Protein AF-A6QKS6-F1 (afdb_monomer)

Secondary structure (DSSP, 8-state):
-EEE---PPP-S--SS-TTT-EEETTEEESTTTTSSHHHHHHHHHHHHHHHHTT---SS----EEES-TTTT-HHHHHHHHH-----SS---S-S-SS-----PPP-----------TTEEEEEE-S-TTB--SEEEEEEE--HHHHHHHHHHGGGSS-EEEEEEETTEEEEEEE-B--BTT-GGGSB-HHHHHHHHHHHTT---HHHHHHHHHTTT-SSSTTTT---EETTTEE----

Nearest PDB structures (foldseek):
  3ki9-assembly1_A  TM=8.823E-01  e=1.066E-17  Staphylococcus aureus subsp. aureus COL
  1lfw-assembly1_A  TM=8.140E-01  e=8.889E-16  Lactobacillus delbrueckii subsp. lactis
  3khz-assembly1_A  TM=4.634E-01  e=6.510E-16  Staphylococcus aureus subsp. aureus COL
  3khx-assembly2_B  TM=4.646E-01  e=7.868E-15  Staphylococcus aureus subsp. aureus COL
  3hyi-assembly1_A  TM=4.127E-01  e=1.718E-01  Thermotoga maritima

Radius of gyration: 22.8 Å; Cα contacts (8 Å, |Δi|>4): 350; chains: 1; bounding box: 50×37×68 Å

Mean predicted aligned error: 5.3 Å

Solvent-accessible surface area (backbone atoms only — not comparable to full-atom values): 14386 Å² total; per-residue (Å²): 63,44,37,36,71,44,72,80,82,84,78,84,90,70,94,58,66,50,88,70,62,45,80,54,93,97,38,71,44,33,69,40,42,70,54,21,45,38,38,38,48,53,52,49,50,54,54,48,50,46,58,76,69,63,59,90,70,96,64,92,84,57,84,44,78,34,66,29,62,90,80,73,39,58,45,58,58,52,46,43,74,78,51,68,79,72,75,96,69,79,56,60,64,75,70,66,85,74,86,76,88,77,78,74,90,83,86,88,86,86,88,85,82,87,73,97,52,80,56,58,73,45,76,54,61,57,91,51,96,61,38,36,24,35,43,17,38,37,35,26,52,57,55,83,64,44,60,58,36,46,65,64,45,43,86,78,43,101,59,52,69,50,81,44,81,56,85,75,26,30,37,39,42,23,50,39,33,63,33,54,32,90,47,44,88,81,34,34,52,7,52,45,54,42,44,54,51,40,48,64,56,70,48,77,47,73,63,45,45,47,41,58,68,39,44,47,94,39,50,36,31,62,58,68,73,63,52,46,76,41,96,89,70,41,62,43,72,33,118

InterPro domains:
  IPR001261 ArgE/DapE/ACY1/CPG2/YscS, conserved site [PS00759] (33-72)
  IPR002933 Peptidase M20 [PF01546] (3-81)
  IPR010964 Peptidase M20A, peptidase V-related [TIGR01887] (2-238)
  IPR036264 Bacterial exopeptidase dimerisation domain [SSF55031] (104-238)
  IPR050072 Peptidase M20A family, bacterial cell wall biosynthesis [PTHR43808] (3-202)

Sequence (239 aa):
MIGHLDVVPAGTGWNYHPYKGFIANEKIYGRVAQDNKGPTIAAYFALKILKELKLPLSKKIKLILGVDEETGFRCMKHYFTKLPEVPVSGFVPDSRFPAVYCEKGLCDFSLQGVVLDDRIISIKSGKATNVVPDLAQAVLKFDPSYKTLFNNYLPKNDTKATLEPQGDLLKITVYGKSVHGSTPERGKHALYDLIKVLKALGINNNLVNFFNDYLVDSLDGHKIGIFHLDEKTTNLTCQ

Structure (mmCIF, N/CA/C/O backbone):
data_AF-A6QKS6-F1
#
_entry.id   AF-A6QKS6-F1
#
loop_
_atom_site.group_PDB
_atom_site.id
_atom_site.type_symbol
_atom_site.label_atom_id
_atom_site.label_alt_id
_atom_site.label_comp_id
_atom_site.label_asym_id
_atom_site.label_entity_id
_atom_site.label_seq_id
_atom_site.pdbx_PDB_ins_code
_atom_site.Cartn_x
_atom_site.Cartn_y
_atom_site.Cartn_z
_atom_site.occupancy
_atom_site.B_iso_or_equiv
_atom_site.auth_seq_id
_atom_site.auth_comp_id
_atom_site.auth_asym_id
_atom_site.auth_atom_id
_atom_site.pdbx_PDB_model_num
ATOM 1 N N . MET A 1 1 ? -13.941 -1.471 22.804 1.00 92.25 1 MET A N 1
ATOM 2 C CA . MET A 1 1 ? -12.907 -0.756 22.031 1.00 92.25 1 MET A CA 1
ATOM 3 C C . MET A 1 1 ? -11.990 -1.800 21.447 1.00 92.25 1 MET A C 1
ATOM 5 O O . MET A 1 1 ? -11.643 -2.732 22.169 1.00 92.25 1 MET A O 1
ATOM 9 N N . ILE A 1 2 ? -11.669 -1.685 20.167 1.00 94.56 2 ILE A N 1
ATOM 10 C CA . ILE A 1 2 ? -10.792 -2.629 19.470 1.00 94.56 2 ILE A CA 1
ATOM 11 C C . ILE A 1 2 ? -9.642 -1.813 18.909 1.00 94.56 2 ILE A C 1
ATOM 13 O O . ILE A 1 2 ? -9.913 -0.812 18.268 1.00 94.56 2 ILE A O 1
ATOM 17 N N . GLY A 1 3 ? -8.409 -2.200 19.193 1.00 95.31 3 GLY A N 1
ATOM 18 C CA . GLY A 1 3 ? -7.223 -1.677 18.519 1.00 95.31 3 GLY A CA 1
ATOM 19 C C . GLY A 1 3 ? -6.352 -2.838 18.061 1.00 95.31 3 GLY A C 1
ATOM 20 O O . GLY A 1 3 ? -6.632 -3.987 18.426 1.00 95.31 3 GLY A O 1
ATOM 21 N N . HIS A 1 4 ? -5.304 -2.569 17.293 1.00 96.06 4 HIS A N 1
ATOM 22 C CA . HIS A 1 4 ? -4.396 -3.611 16.817 1.00 96.06 4 HIS A CA 1
ATOM 23 C C . HIS A 1 4 ? -2.926 -3.297 17.131 1.00 96.06 4 HIS A C 1
ATOM 25 O O . HIS A 1 4 ? -2.545 -2.168 17.450 1.00 96.06 4 HIS A O 1
ATOM 31 N N . LEU A 1 5 ? -2.111 -4.352 17.175 1.00 95.06 5 LEU A N 1
ATOM 32 C CA . LEU A 1 5 ? -0.712 -4.310 17.612 1.00 95.06 5 LEU A CA 1
ATOM 33 C C . LEU A 1 5 ? 0.273 -4.748 16.524 1.00 95.06 5 LEU A C 1
ATOM 35 O O . LEU A 1 5 ? 1.483 -4.528 16.684 1.00 95.06 5 LEU A O 1
ATOM 39 N N . ASP A 1 6 ? -0.225 -5.407 15.481 1.00 94.88 6 ASP A N 1
ATOM 40 C CA . ASP A 1 6 ? 0.502 -5.674 14.246 1.00 94.88 6 ASP A CA 1
ATOM 41 C C . ASP A 1 6 ? 0.708 -4.395 13.436 1.00 94.88 6 ASP A C 1
ATOM 43 O O . ASP A 1 6 ? 0.203 -3.333 13.790 1.00 94.88 6 ASP A O 1
ATOM 47 N N . VAL A 1 7 ? 1.596 -4.473 12.447 1.00 92.69 7 VAL A N 1
ATOM 48 C CA . VAL A 1 7 ? 2.123 -3.302 11.744 1.00 92.69 7 VAL A CA 1
ATOM 49 C C . VAL A 1 7 ? 2.481 -3.680 10.316 1.00 92.69 7 VAL A C 1
ATOM 51 O O . VAL A 1 7 ? 3.038 -4.761 10.089 1.00 92.69 7 VAL A O 1
ATOM 54 N N . VAL A 1 8 ? 2.315 -2.756 9.372 1.00 90.56 8 VAL A N 1
ATOM 55 C CA . VAL A 1 8 ? 2.952 -2.900 8.056 1.00 90.56 8 VAL A CA 1
ATOM 56 C C . VAL A 1 8 ? 4.483 -2.737 8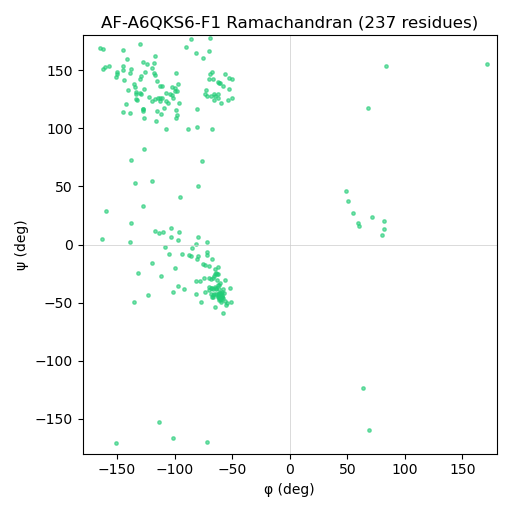.125 1.00 90.56 8 VAL A C 1
ATOM 58 O O . VAL A 1 8 ? 5.007 -1.921 8.904 1.00 90.56 8 VAL A O 1
ATOM 61 N N . PRO A 1 9 ? 5.252 -3.449 7.275 1.00 89.44 9 PRO A N 1
ATOM 62 C CA . PRO A 1 9 ? 6.705 -3.313 7.214 1.00 89.44 9 PRO A CA 1
ATOM 63 C C . PRO A 1 9 ? 7.167 -1.861 7.028 1.00 89.44 9 PRO A C 1
ATOM 65 O O . PRO A 1 9 ? 6.556 -1.067 6.306 1.00 89.44 9 PRO A O 1
ATOM 68 N N . ALA A 1 10 ? 8.281 -1.481 7.655 1.00 87.81 10 ALA A N 1
ATOM 69 C CA . ALA A 1 10 ? 8.907 -0.189 7.391 1.00 87.81 10 ALA A CA 1
ATOM 70 C C . ALA A 1 10 ? 9.377 -0.086 5.924 1.00 87.81 10 ALA A C 1
ATOM 72 O O . ALA A 1 10 ? 10.075 -0.963 5.405 1.00 87.81 10 ALA A O 1
ATOM 73 N N . GLY A 1 11 ? 8.987 1.007 5.263 1.00 81.06 11 GLY A N 1
ATOM 74 C CA . GLY A 1 11 ? 9.527 1.405 3.962 1.00 81.06 11 GLY A CA 1
ATOM 75 C C . GLY A 1 11 ? 10.961 1.935 4.063 1.00 81.06 11 GLY A C 1
ATOM 76 O O . GLY A 1 11 ? 11.607 1.846 5.109 1.00 81.06 11 GLY A O 1
ATOM 77 N N . THR A 1 12 ? 11.456 2.504 2.969 1.00 78.44 12 THR A N 1
ATOM 78 C CA . THR A 1 12 ? 12.762 3.189 2.950 1.00 78.44 12 THR A CA 1
ATOM 79 C C . THR A 1 12 ? 12.622 4.681 3.297 1.00 78.44 12 THR A C 1
ATOM 81 O O . THR A 1 12 ? 11.510 5.188 3.405 1.00 78.44 12 THR A O 1
ATOM 84 N N . GLY A 1 13 ? 13.736 5.393 3.521 1.00 84.19 13 GLY A N 1
ATOM 85 C CA . GLY A 1 13 ? 13.719 6.860 3.684 1.00 84.19 13 GLY A CA 1
ATOM 86 C C . GLY A 1 13 ? 13.343 7.399 5.073 1.00 84.19 13 GLY A C 1
ATOM 87 O O . GLY A 1 13 ? 12.954 8.557 5.194 1.00 84.19 13 GLY A O 1
ATOM 88 N N . TRP A 1 14 ? 13.449 6.590 6.128 1.00 89.00 14 TRP A N 1
ATOM 89 C CA . TRP A 1 14 ? 13.204 7.047 7.498 1.00 89.00 14 TRP A CA 1
ATOM 90 C C . TRP A 1 14 ? 14.346 7.927 8.032 1.00 89.00 14 TRP A C 1
ATOM 92 O O . TRP A 1 14 ? 15.497 7.501 8.040 1.00 89.00 14 TRP A O 1
ATOM 102 N N . ASN A 1 15 ? 14.013 9.106 8.570 1.00 90.50 15 ASN A N 1
ATOM 103 C CA . ASN A 1 15 ? 14.973 9.974 9.274 1.00 90.50 15 ASN A CA 1
ATOM 104 C C . ASN A 1 15 ? 15.329 9.455 10.680 1.00 90.50 15 ASN A C 1
ATOM 106 O O . ASN A 1 15 ? 16.420 9.703 11.183 1.00 90.50 15 ASN A O 1
ATOM 110 N N . TYR A 1 16 ? 14.404 8.730 11.314 1.00 92.19 16 TYR A N 1
ATOM 111 C CA . TYR A 1 16 ? 14.568 8.120 12.635 1.00 92.19 16 TYR A CA 1
ATOM 112 C C . TYR A 1 16 ? 14.272 6.628 12.551 1.00 92.19 16 TYR A C 1
ATOM 114 O O . TYR A 1 16 ? 13.421 6.207 11.773 1.00 92.19 16 TYR A O 1
ATOM 122 N N . HIS A 1 17 ? 14.934 5.816 13.375 1.00 93.00 17 HIS A N 1
ATOM 123 C CA . HIS A 1 17 ? 14.751 4.368 13.323 1.00 93.00 17 HIS A CA 1
ATOM 124 C C . HIS A 1 17 ? 13.276 3.972 13.580 1.00 93.00 17 HIS A C 1
ATOM 126 O O . HIS A 1 17 ? 12.758 4.244 14.669 1.00 93.00 17 HIS A O 1
ATOM 132 N N . PRO A 1 18 ? 12.604 3.265 12.646 1.00 93.88 18 PRO A N 1
ATOM 133 C CA . PRO A 1 18 ? 11.146 3.082 12.658 1.00 93.88 18 PRO A CA 1
ATOM 134 C C . PRO A 1 18 ? 10.615 2.327 13.883 1.00 93.88 18 PRO A C 1
ATOM 136 O O . PRO A 1 18 ? 9.466 2.519 14.273 1.00 93.88 18 PRO A O 1
ATOM 139 N N . TYR A 1 19 ? 11.447 1.488 14.504 1.00 93.81 19 TYR A N 1
ATOM 140 C CA . TYR A 1 19 ? 11.056 0.619 15.622 1.00 93.81 19 TYR A CA 1
ATOM 141 C C . TYR A 1 19 ? 11.642 1.011 16.985 1.00 93.81 19 TYR A C 1
ATOM 143 O O . TYR A 1 19 ? 11.562 0.219 17.916 1.00 93.81 19 TYR A O 1
ATOM 151 N N . LYS A 1 20 ? 12.269 2.190 17.117 1.00 91.94 20 LYS A N 1
ATOM 152 C CA . LYS A 1 20 ? 12.851 2.620 18.406 1.00 91.94 20 LYS A CA 1
ATOM 153 C C . LYS A 1 20 ? 11.979 3.598 19.188 1.00 91.94 20 LYS A C 1
ATOM 155 O O . LYS A 1 20 ? 12.153 3.690 20.394 1.00 91.94 20 LYS A O 1
ATOM 160 N N . GLY A 1 21 ? 11.040 4.274 18.523 1.00 90.31 21 GLY A N 1
ATOM 161 C CA . GLY A 1 21 ? 10.291 5.379 19.117 1.00 90.31 21 GLY A CA 1
ATOM 162 C C . GLY A 1 21 ? 11.211 6.577 19.360 1.00 90.31 21 GLY A C 1
ATOM 163 O O . GLY A 1 21 ? 12.181 6.495 20.106 1.00 90.31 21 GLY A O 1
ATOM 164 N N . PHE A 1 22 ? 10.942 7.698 18.705 1.00 94.00 22 PHE A N 1
ATOM 165 C CA . PHE A 1 22 ? 11.753 8.903 18.855 1.00 94.00 22 PHE A CA 1
ATOM 166 C C . PHE A 1 22 ? 10.855 10.116 19.035 1.00 94.00 22 PHE A C 1
ATOM 168 O O . PHE A 1 22 ? 9.870 10.250 18.319 1.00 94.00 22 PHE A O 1
ATOM 175 N N . ILE A 1 23 ? 11.180 10.997 19.977 1.00 95.00 23 ILE A N 1
ATOM 176 C CA . ILE A 1 23 ? 10.416 12.225 20.206 1.00 95.00 23 ILE A CA 1
ATOM 177 C C . ILE A 1 23 ? 11.227 13.393 19.658 1.00 95.00 23 ILE A C 1
ATOM 179 O O . ILE A 1 23 ? 12.357 13.615 20.083 1.00 95.00 23 ILE A O 1
ATOM 183 N N . ALA A 1 24 ? 10.651 14.138 18.719 1.00 94.31 24 ALA A N 1
ATOM 184 C CA . ALA A 1 24 ? 11.235 15.373 18.206 1.00 94.31 24 ALA A CA 1
ATOM 185 C C . ALA A 1 24 ? 10.151 16.340 17.742 1.00 94.31 24 ALA A C 1
ATOM 187 O O . ALA A 1 24 ? 9.143 15.923 17.176 1.00 94.31 24 ALA A O 1
ATOM 188 N N . ASN A 1 25 ? 10.377 17.641 17.939 1.00 92.75 25 ASN A N 1
ATOM 189 C CA . ASN A 1 25 ? 9.445 18.699 17.533 1.00 92.75 25 ASN A CA 1
ATOM 190 C C . ASN A 1 25 ? 8.005 18.404 17.990 1.00 92.75 25 ASN A C 1
ATOM 192 O O . ASN A 1 25 ? 7.081 18.445 17.180 1.00 92.75 25 ASN A O 1
ATOM 196 N N . GLU A 1 26 ? 7.855 17.997 19.258 1.00 94.69 26 GLU A N 1
ATOM 197 C CA . GLU A 1 26 ? 6.571 17.645 19.893 1.00 94.69 26 GLU A CA 1
ATOM 198 C C . GLU A 1 26 ? 5.809 16.487 19.220 1.00 94.69 26 GLU A C 1
ATOM 200 O O . GLU A 1 26 ? 4.628 16.261 19.476 1.00 94.69 26 GLU A O 1
ATOM 205 N N . LYS A 1 27 ? 6.488 15.710 18.370 1.00 93.81 27 LYS A N 1
ATOM 206 C CA . LYS A 1 27 ? 5.932 14.554 17.666 1.00 93.81 27 LYS A CA 1
ATOM 207 C C . LYS A 1 27 ? 6.650 13.280 18.071 1.00 93.81 27 LYS A C 1
ATOM 209 O O . LYS A 1 27 ? 7.855 13.274 18.318 1.00 93.81 27 LYS A O 1
ATOM 214 N N . ILE A 1 28 ? 5.896 12.186 18.072 1.00 93.81 28 ILE A N 1
ATOM 215 C CA . ILE A 1 28 ? 6.423 10.834 18.237 1.00 93.81 28 ILE A CA 1
ATOM 216 C C . ILE A 1 28 ? 6.614 10.230 16.844 1.00 93.81 28 ILE A C 1
ATOM 218 O O . ILE A 1 28 ? 5.666 10.109 16.071 1.00 93.81 28 ILE A O 1
ATOM 222 N N . TYR A 1 29 ? 7.842 9.832 16.533 1.00 94.25 29 TYR A N 1
ATOM 223 C CA . TYR A 1 29 ? 8.221 9.136 15.314 1.00 94.25 29 TYR A CA 1
ATOM 224 C C . TYR A 1 29 ? 8.415 7.651 15.593 1.00 94.25 29 TYR A C 1
ATOM 226 O O . TYR A 1 29 ? 9.167 7.239 16.477 1.00 94.25 29 TYR A O 1
ATOM 234 N N . GLY A 1 30 ? 7.757 6.843 14.780 1.00 93.06 30 GLY A N 1
ATOM 235 C CA . GLY A 1 30 ? 7.871 5.395 14.767 1.00 93.06 30 GLY A CA 1
ATOM 236 C C . GLY A 1 30 ? 6.803 4.832 13.844 1.00 93.06 30 GLY A C 1
ATOM 237 O O . GLY A 1 30 ? 5.771 5.472 13.644 1.00 93.06 30 GLY A O 1
ATOM 238 N N . ARG A 1 31 ? 7.029 3.636 13.294 1.00 92.38 31 ARG A N 1
ATOM 239 C CA . ARG A 1 31 ? 6.060 2.966 12.409 1.00 92.38 31 ARG A CA 1
ATOM 240 C C . ARG A 1 31 ? 4.671 2.890 13.054 1.00 92.38 31 ARG A C 1
ATOM 242 O O . ARG A 1 31 ? 3.682 3.116 12.382 1.00 92.38 31 ARG A O 1
ATOM 249 N N . VAL A 1 32 ? 4.642 2.663 14.362 1.00 90.00 32 VAL A N 1
ATOM 250 C CA . VAL A 1 32 ? 3.437 2.392 15.158 1.00 90.00 32 VAL A CA 1
ATOM 251 C C . VAL A 1 32 ? 2.858 3.606 15.882 1.00 90.00 32 VAL A C 1
ATOM 253 O O . VAL A 1 32 ? 1.956 3.466 16.707 1.00 90.00 32 VAL A O 1
ATOM 256 N N . ALA A 1 33 ? 3.443 4.789 15.670 1.00 92.56 33 ALA A N 1
ATOM 257 C CA . ALA A 1 33 ? 3.105 5.974 16.454 1.00 92.56 33 ALA A CA 1
ATOM 258 C C . ALA A 1 33 ? 1.673 6.454 16.187 1.00 92.56 33 ALA A C 1
ATOM 260 O O . ALA A 1 33 ? 0.999 6.878 17.121 1.00 92.56 33 ALA A O 1
ATOM 261 N N . GLN A 1 34 ? 1.211 6.366 14.937 1.00 92.25 34 GLN A N 1
ATOM 262 C CA . GLN A 1 34 ? -0.155 6.736 14.564 1.00 92.25 34 GLN A CA 1
ATOM 263 C C . GLN A 1 34 ? -1.057 5.516 14.389 1.00 92.25 34 GLN A C 1
ATOM 265 O O . GLN A 1 34 ? -2.189 5.558 14.850 1.00 92.25 34 GLN A O 1
ATOM 270 N N . ASP A 1 35 ? -0.549 4.455 13.777 1.00 92.25 35 ASP A N 1
ATOM 271 C CA . ASP A 1 35 ? -1.319 3.292 13.349 1.00 92.25 35 ASP A CA 1
ATOM 272 C C . ASP A 1 35 ? -0.682 2.003 13.918 1.00 92.25 35 ASP A C 1
ATOM 274 O O . ASP A 1 35 ? 0.469 1.684 13.603 1.00 92.25 35 ASP A O 1
ATOM 278 N N . ASN A 1 36 ? -1.289 1.320 14.895 1.00 95.44 36 ASN A N 1
ATOM 279 C CA . ASN A 1 36 ? -2.360 1.796 15.790 1.00 95.44 36 ASN A CA 1
ATOM 280 C C . ASN A 1 36 ? -1.954 1.824 17.276 1.00 95.44 36 ASN A C 1
ATOM 282 O O . ASN A 1 36 ? -2.770 2.043 18.179 1.00 95.44 36 ASN A O 1
ATOM 286 N N . LYS A 1 37 ? -0.662 1.657 17.590 1.00 95.00 37 LYS A N 1
ATOM 287 C CA . LYS A 1 37 ? -0.224 1.585 18.998 1.00 95.00 37 LYS A CA 1
ATOM 288 C C . LYS A 1 37 ? -0.418 2.898 19.747 1.00 95.00 37 LYS A C 1
ATOM 290 O O . LYS A 1 37 ? -0.807 2.860 20.910 1.00 95.00 37 LYS A O 1
ATOM 295 N N . GLY A 1 38 ? -0.179 4.047 19.115 1.00 95.25 38 GLY A N 1
ATOM 296 C CA . GLY A 1 38 ? -0.417 5.352 19.744 1.00 95.25 38 GLY A CA 1
ATOM 297 C C . GLY A 1 38 ? -1.872 5.533 20.197 1.00 95.25 38 GLY A C 1
ATOM 298 O O . GLY A 1 38 ? -2.113 5.686 21.399 1.00 95.25 38 GLY A O 1
ATOM 299 N N . PRO A 1 39 ? -2.854 5.453 19.282 1.00 95.56 39 PRO A N 1
ATOM 300 C CA . PRO A 1 39 ? -4.265 5.548 19.644 1.00 95.56 39 PRO A CA 1
ATOM 301 C C . PRO A 1 39 ? -4.745 4.447 20.597 1.00 95.56 39 PRO A C 1
ATOM 303 O O . PRO A 1 39 ? -5.493 4.737 21.533 1.00 95.56 39 PRO A O 1
ATOM 306 N N . THR A 1 40 ? -4.271 3.205 20.437 1.00 96.19 40 THR A N 1
ATOM 307 C CA . THR A 1 40 ? -4.559 2.105 21.374 1.00 96.19 40 THR A CA 1
ATOM 308 C C . THR A 1 40 ? -4.074 2.422 22.790 1.00 96.19 40 THR A C 1
ATOM 310 O O . THR A 1 40 ? -4.783 2.165 23.767 1.00 96.19 40 THR A O 1
ATOM 313 N N . ILE A 1 41 ? -2.887 3.015 22.933 1.00 95.44 41 ILE A N 1
ATOM 314 C CA . ILE A 1 41 ? -2.358 3.424 24.237 1.00 95.44 41 ILE A CA 1
ATOM 315 C C . ILE A 1 41 ? -3.144 4.610 24.804 1.00 95.44 41 ILE A C 1
ATOM 317 O O . ILE A 1 41 ? -3.458 4.600 25.994 1.00 95.44 41 ILE A O 1
ATOM 321 N N . ALA A 1 42 ? -3.541 5.587 23.986 1.00 95.31 42 ALA A N 1
ATOM 322 C CA . ALA A 1 42 ? -4.403 6.683 24.435 1.00 95.31 42 ALA A CA 1
ATOM 323 C C . ALA A 1 42 ? -5.743 6.156 24.988 1.00 95.31 42 ALA A C 1
ATOM 325 O O . ALA A 1 42 ? -6.165 6.519 26.089 1.00 95.31 42 ALA A O 1
ATOM 326 N N . ALA A 1 43 ? -6.359 5.218 24.266 1.00 95.44 43 ALA A N 1
ATOM 327 C CA . ALA A 1 43 ? -7.532 4.466 24.694 1.00 95.44 43 ALA A CA 1
ATOM 328 C C . ALA A 1 43 ? -7.310 3.731 26.026 1.00 95.44 43 ALA A C 1
ATOM 330 O O . ALA A 1 43 ? -8.123 3.839 26.945 1.00 95.44 43 ALA A O 1
ATOM 331 N N . TYR A 1 44 ? -6.199 3.005 26.154 1.00 96.69 44 TYR A N 1
ATOM 332 C CA . TYR A 1 44 ? -5.836 2.300 27.380 1.00 96.69 44 TYR A CA 1
ATOM 333 C C . TYR A 1 44 ? -5.695 3.251 28.578 1.00 96.69 44 TYR A C 1
ATOM 335 O O . TYR A 1 44 ? -6.243 2.975 29.647 1.00 96.69 44 TYR A O 1
ATOM 343 N N . PHE A 1 45 ? -5.014 4.389 28.407 1.00 97.62 45 PHE A N 1
ATOM 344 C CA . PHE A 1 45 ? -4.857 5.383 29.470 1.00 97.62 45 PHE A CA 1
ATOM 345 C C . PHE A 1 45 ? -6.191 6.003 29.887 1.00 97.62 45 PHE A C 1
ATOM 347 O O . PHE A 1 45 ? -6.418 6.156 31.085 1.00 97.62 45 PHE A O 1
ATOM 354 N N . ALA A 1 46 ? -7.109 6.273 28.955 1.00 95.81 46 ALA A N 1
ATOM 355 C CA . ALA A 1 46 ? -8.456 6.719 29.310 1.00 95.81 46 ALA A CA 1
ATOM 356 C C . ALA A 1 46 ? -9.165 5.700 30.221 1.00 95.81 46 ALA A C 1
ATOM 358 O O . ALA A 1 46 ? -9.684 6.063 31.276 1.00 95.81 46 ALA A O 1
ATOM 359 N N . LEU A 1 47 ? -9.111 4.406 29.882 1.00 95.06 47 LEU A N 1
ATOM 360 C CA . LEU A 1 47 ? -9.686 3.343 30.717 1.00 95.06 47 LEU A CA 1
ATOM 361 C C . LEU A 1 47 ? -8.992 3.221 32.080 1.00 95.06 47 LEU A C 1
ATOM 363 O O . LEU A 1 47 ? -9.657 2.992 33.093 1.00 95.06 47 LEU A O 1
ATOM 367 N N . LYS A 1 48 ? -7.667 3.398 32.123 1.00 96.56 48 LYS A N 1
ATOM 368 C CA . LYS A 1 48 ? -6.893 3.419 33.369 1.00 96.56 48 LYS A CA 1
ATOM 369 C C . LYS A 1 48 ? -7.337 4.565 34.279 1.00 96.56 48 LYS A C 1
ATOM 371 O O . LYS A 1 48 ? -7.574 4.321 35.458 1.00 96.56 48 LYS A O 1
ATOM 376 N N . ILE A 1 49 ? -7.503 5.771 33.737 1.00 97.44 49 ILE A N 1
ATOM 377 C CA . ILE A 1 49 ? -7.969 6.945 34.488 1.00 97.44 49 ILE A CA 1
ATOM 378 C C . ILE A 1 49 ? -9.363 6.683 35.073 1.00 97.44 49 ILE A C 1
ATOM 380 O O . ILE A 1 49 ? -9.562 6.876 36.269 1.00 97.44 49 ILE A O 1
ATOM 384 N N . LEU A 1 50 ? -10.307 6.164 34.275 1.00 95.75 50 LEU A N 1
ATOM 385 C CA . LEU A 1 50 ? -11.649 5.805 34.762 1.00 95.75 50 LEU A CA 1
ATOM 386 C C . LEU A 1 50 ? -11.591 4.801 35.927 1.00 95.75 50 LEU A C 1
ATOM 388 O O . LEU A 1 50 ? -12.322 4.942 36.910 1.00 95.75 50 LEU A O 1
ATOM 392 N N . LYS A 1 51 ? -10.706 3.800 35.824 1.00 94.62 51 LYS A N 1
ATOM 393 C CA . LYS A 1 51 ? -10.498 2.782 36.861 1.00 94.62 51 LYS A CA 1
ATOM 394 C C . LYS A 1 51 ? -9.900 3.372 38.141 1.00 94.62 51 LYS A C 1
ATOM 396 O O . LYS A 1 51 ? -10.351 3.021 39.228 1.00 94.62 51 LYS A O 1
ATOM 401 N N . GLU A 1 52 ? -8.905 4.250 38.032 1.00 97.75 52 GLU A N 1
ATOM 402 C CA . GLU A 1 52 ? -8.238 4.876 39.184 1.00 97.75 52 GLU A CA 1
ATOM 403 C C . GLU A 1 52 ? -9.132 5.880 39.909 1.00 97.75 52 GLU A C 1
ATOM 405 O O . GLU A 1 52 ? -9.140 5.913 41.138 1.00 97.75 52 GLU A O 1
ATOM 410 N N . LEU A 1 53 ? -9.953 6.624 39.165 1.00 97.81 53 LEU A N 1
ATOM 411 C CA . LEU A 1 53 ? -10.971 7.515 39.723 1.00 97.81 53 LEU A CA 1
ATOM 412 C C . LEU A 1 53 ? -12.166 6.761 40.336 1.00 97.81 53 LEU A C 1
ATOM 414 O O . LEU A 1 53 ? -13.028 7.392 40.942 1.00 97.81 53 LEU A O 1
ATOM 418 N N . LYS A 1 54 ? -12.229 5.427 40.187 1.00 96.38 54 LYS A N 1
ATOM 419 C CA . LYS A 1 54 ? -13.320 4.560 40.672 1.00 96.38 54 LYS A CA 1
ATOM 420 C C . LYS A 1 54 ? -14.707 5.057 40.247 1.00 96.38 54 LYS A C 1
ATOM 422 O O . LYS A 1 54 ? -15.666 4.977 41.014 1.00 96.38 54 LYS A O 1
ATOM 427 N N . LEU A 1 55 ? -14.812 5.585 39.028 1.00 94.94 55 LEU A N 1
ATOM 428 C CA . LEU A 1 55 ? -16.075 6.117 38.529 1.00 94.94 55 LEU A CA 1
ATOM 429 C C . LEU A 1 55 ? -17.102 4.987 38.355 1.00 94.94 55 LEU A C 1
ATOM 431 O O . LEU A 1 55 ? -16.734 3.887 37.929 1.00 94.94 55 LEU A O 1
ATOM 435 N N . PRO A 1 56 ? -18.389 5.233 38.656 1.00 94.56 56 PRO A N 1
ATOM 436 C CA . PRO A 1 56 ? -19.430 4.240 38.440 1.00 94.56 56 PRO A CA 1
ATOM 437 C C . PRO A 1 56 ? -19.581 3.958 36.941 1.00 94.56 56 PRO A C 1
ATOM 439 O O . PRO A 1 56 ? -19.759 4.870 36.135 1.00 94.56 56 PRO A O 1
ATOM 442 N N . LEU A 1 57 ? -19.522 2.680 36.562 1.00 94.06 57 LEU A N 1
ATOM 443 C CA . LEU A 1 57 ? -19.690 2.234 35.180 1.00 94.06 57 LEU A CA 1
ATOM 444 C C . LEU A 1 57 ? -21.041 1.538 35.025 1.00 94.06 57 LEU A C 1
ATOM 446 O O . LEU A 1 57 ? -21.313 0.544 35.692 1.00 94.06 57 LEU A O 1
ATOM 450 N N . SER A 1 58 ? -21.866 2.021 34.098 1.00 94.56 58 SER A N 1
ATOM 451 C CA . SER A 1 58 ? -23.150 1.392 33.756 1.00 94.56 58 SER A CA 1
ATOM 452 C C . SER A 1 58 ? -23.006 0.198 32.809 1.00 94.56 58 SER A C 1
ATOM 454 O O . SER A 1 58 ? -23.957 -0.554 32.607 1.00 94.56 58 SER A O 1
ATOM 456 N N . LYS A 1 59 ? -21.825 0.020 32.202 1.00 92.50 59 LYS A N 1
ATOM 457 C CA . LYS A 1 59 ? -21.529 -1.059 31.255 1.00 92.50 59 LYS A CA 1
ATOM 458 C C . LYS A 1 59 ? -20.142 -1.641 31.498 1.00 92.50 59 LYS A C 1
ATOM 460 O O . LYS A 1 59 ? -19.199 -0.929 31.841 1.00 92.50 59 LYS A O 1
ATOM 465 N N . LYS A 1 60 ? -20.005 -2.941 31.233 1.00 92.25 60 LYS A N 1
ATOM 466 C CA . LYS A 1 60 ? -18.707 -3.617 31.162 1.00 92.25 60 LYS A CA 1
ATOM 467 C C . LYS A 1 60 ? -17.942 -3.121 29.936 1.00 92.25 60 LYS A C 1
ATOM 469 O O . LYS A 1 60 ? -18.455 -3.171 28.820 1.00 92.25 60 LYS A O 1
ATOM 474 N N . ILE A 1 61 ? -16.702 -2.686 30.136 1.00 93.62 61 ILE A N 1
ATOM 475 C CA . ILE A 1 61 ? -15.821 -2.247 29.053 1.00 93.62 61 ILE A CA 1
ATOM 476 C C . ILE A 1 61 ? -14.854 -3.380 28.703 1.00 93.62 61 ILE A C 1
ATOM 478 O O . ILE A 1 61 ? -14.231 -3.970 29.584 1.00 93.62 61 ILE A O 1
ATOM 482 N N . LYS A 1 62 ? -14.717 -3.671 27.405 1.00 93.19 62 LYS A N 1
ATOM 483 C CA . LYS A 1 62 ? -13.700 -4.578 26.857 1.00 93.19 62 LYS A CA 1
ATOM 484 C C . LYS A 1 62 ? -12.741 -3.782 25.970 1.00 93.19 62 LYS A C 1
ATOM 486 O O . LYS A 1 62 ? -13.187 -3.097 25.042 1.00 93.19 62 LYS A O 1
ATOM 491 N N . LEU A 1 63 ? -11.446 -3.894 26.256 1.00 94.44 63 LEU A N 1
ATOM 492 C CA . LEU A 1 63 ? -10.369 -3.518 25.343 1.00 94.44 63 LEU A CA 1
ATOM 493 C C . LEU A 1 63 ? -9.879 -4.798 24.663 1.00 94.44 63 LEU A C 1
ATOM 495 O O . LEU A 1 63 ? -9.402 -5.705 25.342 1.00 94.44 63 LEU A O 1
ATOM 499 N N . ILE A 1 64 ? -10.058 -4.885 23.348 1.00 95.06 64 ILE A N 1
ATOM 500 C CA . ILE A 1 64 ? -9.642 -6.025 22.528 1.00 95.06 64 ILE A CA 1
ATOM 501 C C . ILE A 1 64 ? -8.440 -5.576 21.703 1.00 95.06 64 ILE A C 1
ATOM 503 O O . ILE A 1 64 ? -8.495 -4.514 21.086 1.00 95.06 64 ILE A O 1
ATOM 507 N N . LEU A 1 65 ? -7.368 -6.367 21.721 1.00 96.00 65 LEU A N 1
ATOM 508 C CA . LEU A 1 65 ? -6.119 -6.069 21.025 1.00 96.00 65 LEU A CA 1
ATOM 509 C C . LEU A 1 65 ? -5.874 -7.132 19.952 1.00 96.00 65 LEU A C 1
ATOM 511 O O . LEU A 1 65 ? -5.567 -8.281 20.271 1.00 96.00 65 LEU A O 1
ATOM 515 N N . GLY A 1 66 ? -6.070 -6.746 18.693 1.00 95.50 66 GLY A N 1
ATOM 516 C CA . GLY A 1 66 ? -5.766 -7.553 17.517 1.00 95.50 66 GLY A CA 1
ATOM 517 C C . GLY A 1 66 ? -4.266 -7.615 17.231 1.00 95.50 66 GLY A C 1
ATOM 518 O O . GLY A 1 66 ? -3.490 -6.790 17.710 1.00 95.50 66 GLY A O 1
ATOM 519 N N . VAL A 1 67 ? -3.858 -8.620 16.462 1.00 96.00 67 VAL A N 1
ATOM 520 C CA . VAL A 1 67 ? -2.456 -8.858 16.066 1.00 96.00 67 VAL A CA 1
ATOM 521 C C . VAL A 1 67 ? -2.347 -9.268 14.593 1.00 96.00 67 VAL A C 1
ATOM 523 O O . VAL A 1 67 ? -1.376 -9.910 14.205 1.00 96.00 67 VAL A O 1
ATOM 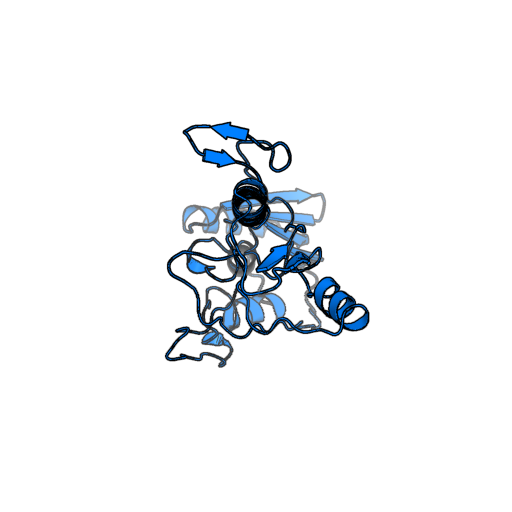526 N N . ASP A 1 68 ? -3.387 -8.994 13.807 1.00 95.00 68 ASP A N 1
ATOM 527 C CA . ASP A 1 68 ? -3.499 -9.410 12.407 1.00 95.00 68 ASP A CA 1
ATOM 528 C C . ASP A 1 68 ? -4.526 -8.568 11.622 1.00 95.00 68 ASP A C 1
ATOM 530 O O . ASP A 1 68 ? -5.213 -9.075 10.737 1.00 95.00 68 ASP A O 1
ATOM 534 N N . GLU A 1 69 ? -4.715 -7.313 12.017 1.00 93.75 69 GLU A N 1
ATOM 535 C CA . GLU A 1 69 ? -5.645 -6.374 11.378 1.00 93.75 69 GLU A CA 1
ATOM 536 C C . GLU A 1 69 ? -5.154 -6.018 9.964 1.00 93.75 69 GLU A C 1
ATOM 538 O O . GLU A 1 69 ? -5.885 -6.223 8.996 1.00 93.75 69 GLU A O 1
ATOM 543 N N . GLU A 1 70 ? -3.858 -5.724 9.828 1.00 90.12 70 GLU A N 1
ATOM 544 C CA . GLU A 1 70 ? -3.212 -5.154 8.633 1.00 90.12 70 GLU A CA 1
ATOM 545 C C . GLU A 1 70 ? -3.086 -6.145 7.462 1.00 90.12 70 GLU A C 1
ATOM 547 O O . GLU A 1 70 ? -2.466 -5.856 6.436 1.00 90.12 70 GLU A O 1
ATOM 552 N N . THR A 1 71 ? -3.605 -7.368 7.625 1.00 86.75 71 THR A N 1
ATOM 553 C CA . THR A 1 71 ? -3.551 -8.400 6.582 1.00 86.75 71 THR A CA 1
ATOM 554 C C . THR A 1 71 ? -4.860 -9.153 6.376 1.00 86.75 71 THR A C 1
ATOM 556 O O . THR A 1 71 ? -5.274 -9.320 5.233 1.00 86.75 71 THR A O 1
ATOM 559 N N . GLY A 1 72 ? -5.517 -9.667 7.424 1.00 87.62 72 GLY A N 1
ATOM 560 C CA . GLY A 1 72 ? -6.619 -10.617 7.204 1.00 87.62 72 GLY A CA 1
ATOM 561 C C . GLY A 1 72 ? -7.581 -10.858 8.362 1.00 87.62 72 GLY A C 1
ATOM 562 O O . GLY A 1 72 ? -8.461 -11.725 8.256 1.00 87.62 72 GLY A O 1
ATOM 563 N N . PHE A 1 73 ? -7.430 -10.128 9.467 1.00 91.25 73 PHE A N 1
ATOM 564 C CA . PHE A 1 73 ? -8.290 -10.177 10.650 1.00 91.25 73 PHE A CA 1
ATOM 565 C C . PHE A 1 73 ? -8.450 -11.582 11.255 1.00 91.25 73 PHE A C 1
ATOM 567 O O . PHE A 1 73 ? -9.461 -11.887 11.907 1.00 91.25 73 PHE A O 1
ATOM 574 N N . ARG A 1 74 ? -7.464 -12.479 11.088 1.00 95.25 74 ARG A N 1
ATOM 575 C CA . ARG A 1 74 ? -7.542 -13.851 11.628 1.00 95.25 74 ARG A CA 1
ATOM 576 C C . ARG A 1 74 ? -7.610 -13.829 13.154 1.00 95.25 74 ARG A C 1
ATOM 578 O O . ARG A 1 74 ? -8.285 -14.673 13.744 1.00 95.25 74 ARG A O 1
ATOM 585 N N . CYS A 1 75 ? -6.995 -12.826 13.788 1.00 94.69 75 CYS A N 1
ATOM 586 C CA . CYS A 1 75 ? -7.061 -12.610 15.232 1.00 94.69 75 CYS A CA 1
ATOM 587 C C . CYS A 1 75 ? -8.496 -12.374 15.728 1.00 94.69 75 CYS A C 1
ATOM 589 O O . CYS A 1 75 ? -8.890 -12.955 16.737 1.00 94.69 75 CYS A O 1
ATOM 591 N N . MET A 1 76 ? -9.302 -11.588 15.007 1.00 93.50 76 MET A N 1
ATOM 592 C CA . MET A 1 76 ? -10.685 -11.298 15.396 1.00 93.50 76 MET A CA 1
ATOM 593 C C . MET A 1 76 ? -11.598 -12.496 15.159 1.00 93.50 76 MET A C 1
ATOM 595 O O . MET A 1 76 ? -12.400 -12.832 16.031 1.00 93.50 76 MET A O 1
ATOM 599 N N . LYS A 1 77 ? -11.418 -13.199 14.031 1.00 92.69 77 LYS A N 1
ATOM 600 C CA . LYS A 1 77 ? -12.104 -14.475 13.777 1.00 92.69 77 LYS A CA 1
ATOM 601 C C . LYS A 1 77 ? -11.838 -15.449 14.923 1.00 92.69 77 LYS A C 1
ATOM 603 O O . LYS A 1 77 ? -12.778 -15.967 15.517 1.00 92.69 77 LYS A O 1
ATOM 608 N N . HIS A 1 78 ? -10.569 -15.630 15.295 1.00 94.88 78 HIS A N 1
ATOM 609 C CA . HIS A 1 78 ? -10.180 -16.489 16.410 1.00 94.88 78 HIS A CA 1
ATOM 610 C C . HIS A 1 78 ? -10.775 -16.028 17.748 1.00 94.88 78 HIS A C 1
ATOM 612 O O . HIS A 1 78 ? -11.344 -16.850 18.467 1.00 94.88 78 HIS A O 1
ATOM 618 N N . TYR A 1 79 ? -10.696 -14.732 18.070 1.00 94.69 79 TYR A N 1
ATOM 619 C CA . TYR A 1 79 ? -11.233 -14.157 19.306 1.00 94.69 79 TYR A CA 1
ATOM 620 C C . TYR A 1 79 ? -12.697 -14.551 19.531 1.00 94.69 79 TYR A C 1
ATOM 622 O O . TYR A 1 79 ? -13.029 -15.076 20.594 1.00 94.69 79 TYR A O 1
ATOM 630 N N . PHE A 1 80 ? -13.553 -14.397 18.517 1.00 93.31 80 PHE A N 1
ATOM 631 C CA . PHE A 1 80 ? -14.978 -14.717 18.641 1.00 93.31 80 PHE A CA 1
ATOM 632 C C . PHE A 1 80 ? -15.284 -16.221 18.669 1.00 93.31 80 PHE A C 1
ATOM 634 O O . PHE A 1 80 ? -16.333 -16.604 19.178 1.00 93.31 80 PHE A O 1
ATOM 641 N N . THR A 1 81 ? -14.364 -17.094 18.234 1.00 95.12 81 THR A N 1
ATOM 642 C CA . THR A 1 81 ? -14.509 -18.545 18.483 1.00 95.12 81 THR A CA 1
ATOM 643 C C . THR A 1 81 ? -14.323 -18.918 19.955 1.00 95.12 81 THR A C 1
ATOM 645 O O . THR A 1 81 ? -14.874 -19.916 20.411 1.00 95.12 81 THR A O 1
ATOM 648 N N . LYS A 1 82 ? -13.529 -18.141 20.704 1.00 94.94 82 LYS A N 1
ATOM 649 C CA . LYS A 1 82 ? -13.213 -18.401 22.119 1.00 94.94 82 LYS A CA 1
ATOM 650 C C . LYS A 1 82 ? -14.090 -17.598 23.071 1.00 94.94 82 LYS A C 1
ATOM 652 O O . LYS A 1 82 ? -14.444 -18.085 24.139 1.00 94.94 82 LYS A O 1
ATOM 657 N N . LEU A 1 83 ? -14.430 -16.373 22.683 1.00 92.19 83 LEU A N 1
ATOM 658 C CA . LEU A 1 83 ? -15.266 -15.442 23.428 1.00 92.19 83 LEU A CA 1
ATOM 659 C C . LEU A 1 83 ? -16.413 -14.977 22.518 1.00 92.19 83 LEU A C 1
ATOM 661 O O . LEU A 1 83 ? -16.325 -13.901 21.928 1.00 92.19 83 LEU A O 1
ATOM 665 N N . PRO A 1 84 ? -17.493 -15.768 22.399 1.00 88.19 84 PRO A N 1
ATOM 666 C CA . PRO A 1 84 ? -18.584 -15.494 21.460 1.00 88.19 84 PRO A CA 1
ATOM 667 C C . PRO A 1 84 ? -19.459 -14.295 21.862 1.00 88.19 84 PRO A C 1
ATOM 669 O O . PRO A 1 84 ? -20.296 -13.853 21.082 1.00 88.19 84 PRO A O 1
ATOM 672 N N . GLU A 1 85 ? -19.286 -13.752 23.072 1.00 88.50 85 GLU A N 1
ATOM 673 C CA . GLU A 1 85 ? -20.015 -12.571 23.542 1.00 88.50 85 GLU A CA 1
ATOM 674 C C . GLU A 1 85 ? -19.595 -11.316 22.754 1.00 88.50 85 GLU A C 1
ATOM 676 O O . GLU A 1 85 ? -18.577 -10.676 23.055 1.00 88.50 85 GLU A O 1
ATOM 681 N N . VAL A 1 86 ? -20.422 -10.947 21.775 1.00 89.06 86 VAL A N 1
ATOM 682 C CA . VAL A 1 86 ? -20.268 -9.736 20.963 1.00 89.06 86 VAL A CA 1
ATOM 683 C C . VAL A 1 86 ? -20.603 -8.491 21.800 1.00 89.06 86 VAL A C 1
ATOM 685 O O . VAL A 1 86 ? -21.668 -8.440 22.419 1.00 89.06 86 VAL A O 1
ATOM 688 N N . PRO A 1 87 ? -19.726 -7.467 21.849 1.00 91.38 87 PRO A N 1
ATOM 689 C CA . PRO A 1 87 ? -20.043 -6.208 22.518 1.00 91.38 87 PRO A CA 1
ATOM 690 C C . PRO A 1 87 ? -21.299 -5.546 21.931 1.00 91.38 87 PRO A C 1
ATOM 692 O O . PRO A 1 87 ? -21.420 -5.423 20.718 1.00 91.38 87 PRO A O 1
ATOM 695 N N . VAL A 1 88 ? -22.188 -5.031 22.789 1.00 94.56 88 VAL A N 1
ATOM 696 C CA . VAL A 1 88 ? -23.423 -4.328 22.362 1.00 94.56 88 VAL A CA 1
ATOM 697 C C . VAL A 1 88 ? -23.164 -3.024 21.598 1.00 94.56 88 VAL A C 1
ATOM 699 O O . VAL A 1 88 ? -24.042 -2.508 20.918 1.00 94.56 88 VAL A O 1
ATOM 702 N N . SER A 1 89 ? -21.975 -2.451 21.768 1.00 93.31 89 SER A N 1
ATOM 703 C CA . SER A 1 89 ? -21.518 -1.235 21.101 1.00 93.31 89 SER A CA 1
ATOM 704 C C . SER A 1 89 ? -19.999 -1.154 21.199 1.00 93.31 89 SER A C 1
ATOM 706 O O . SER A 1 89 ? -19.412 -1.596 22.195 1.00 93.31 89 SER A O 1
ATOM 708 N N . GLY A 1 90 ? -19.358 -0.526 20.222 1.00 92.38 90 GLY A N 1
ATOM 709 C CA . GLY A 1 90 ? -17.921 -0.305 20.240 1.00 92.38 90 GLY A CA 1
ATOM 710 C C . GLY A 1 90 ? -17.495 0.741 19.224 1.00 92.38 90 GLY A C 1
ATOM 711 O O . GLY A 1 90 ? -18.276 1.157 18.379 1.00 92.38 90 GLY A O 1
ATOM 712 N N . PHE A 1 91 ? -16.239 1.149 19.339 1.00 92.88 91 PHE A N 1
ATOM 713 C CA . PHE A 1 91 ? -15.534 1.928 18.335 1.00 92.88 91 PHE A CA 1
ATOM 714 C C . PHE A 1 91 ? -14.087 1.437 18.261 1.00 92.88 91 PHE A C 1
ATOM 716 O O . PHE A 1 91 ? -13.586 0.805 19.210 1.00 92.88 91 PHE A O 1
AT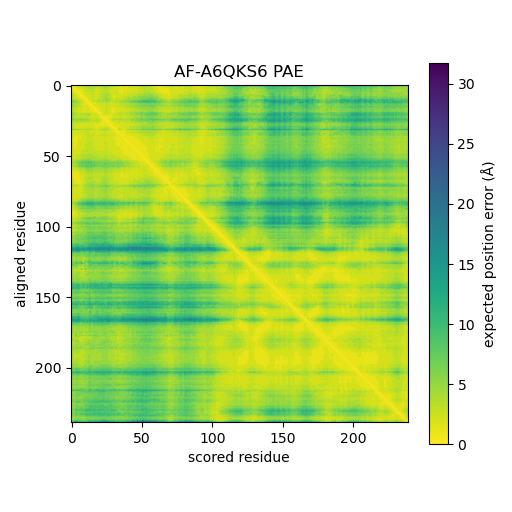OM 723 N N . VAL A 1 92 ? -13.449 1.734 17.135 1.00 93.38 92 VAL A N 1
ATOM 724 C CA . VAL A 1 92 ? -12.046 1.443 16.843 1.00 93.38 92 VAL A CA 1
ATOM 725 C C . VAL A 1 92 ? -11.314 2.790 16.853 1.00 93.38 92 VAL A C 1
ATOM 727 O O . VAL A 1 92 ? -11.687 3.670 16.076 1.00 93.38 92 VAL A O 1
ATOM 730 N N . PRO A 1 93 ? -10.346 3.039 17.755 1.00 92.31 93 PRO A N 1
ATOM 731 C CA . PRO A 1 93 ? -9.586 4.279 17.776 1.00 92.31 93 PRO A CA 1
ATOM 732 C C . PRO A 1 93 ? -8.486 4.217 16.710 1.00 92.31 93 PRO A C 1
ATOM 734 O O . PRO A 1 93 ? -7.327 4.428 17.022 1.00 92.31 93 PRO A O 1
ATOM 737 N N . ASP A 1 94 ? -8.823 3.863 15.476 1.00 91.06 94 ASP A N 1
ATOM 738 C CA . ASP A 1 94 ? -7.853 3.591 14.409 1.00 91.06 94 ASP A CA 1
ATOM 739 C C . ASP A 1 94 ? -8.135 4.378 13.139 1.00 91.06 94 ASP A C 1
ATOM 741 O O . ASP A 1 94 ? -7.979 3.951 12.004 1.00 91.06 94 ASP A O 1
ATOM 745 N N . SER A 1 95 ? -8.658 5.575 13.350 1.00 88.06 95 SER A N 1
ATOM 746 C CA . SER A 1 95 ? -8.962 6.470 12.261 1.00 88.06 95 SER A CA 1
ATOM 747 C C . SER A 1 95 ? -8.841 7.910 12.725 1.00 88.06 95 SER A C 1
ATOM 749 O O . SER A 1 95 ? -8.344 8.222 13.811 1.00 88.06 95 SER A O 1
ATOM 751 N N . ARG A 1 96 ? -9.288 8.815 11.866 1.00 86.56 96 ARG A N 1
ATOM 752 C CA . ARG A 1 96 ? -9.271 10.253 12.112 1.00 86.56 96 ARG A CA 1
ATOM 753 C C . ARG A 1 96 ? -10.451 10.709 12.972 1.00 86.56 96 ARG A C 1
ATOM 755 O O . ARG A 1 96 ? -11.454 10.016 13.111 1.00 86.56 96 ARG A O 1
ATOM 762 N N . PHE A 1 97 ? -10.325 11.928 13.489 1.00 88.19 97 PHE A N 1
ATOM 763 C CA . PHE A 1 97 ? -11.429 12.697 14.059 1.00 88.19 97 PHE A CA 1
ATOM 764 C C . PHE A 1 97 ? -11.962 13.717 13.034 1.00 88.19 97 PHE A C 1
ATOM 766 O O . PHE A 1 97 ? -11.162 14.248 12.257 1.00 88.19 97 PHE A O 1
ATOM 773 N N . PRO A 1 98 ? -13.272 14.044 13.041 1.00 90.00 98 PRO A N 1
ATOM 774 C CA . PRO A 1 98 ? -14.334 13.465 13.879 1.00 90.00 98 PRO A CA 1
ATOM 775 C C . PRO A 1 98 ? -14.657 12.010 13.492 1.00 90.00 98 PRO A C 1
ATOM 777 O O . PRO A 1 98 ? -14.050 11.468 12.574 1.00 90.00 98 PRO A O 1
ATOM 780 N N . ALA A 1 99 ? -15.581 11.376 14.222 1.00 89.38 99 ALA A N 1
ATOM 781 C CA . ALA A 1 99 ? -15.874 9.947 14.109 1.00 89.38 99 ALA A CA 1
ATOM 782 C C . ALA A 1 99 ? -16.112 9.485 12.659 1.00 89.38 99 ALA A C 1
ATOM 784 O O . ALA A 1 99 ? -16.985 10.003 11.959 1.00 89.38 99 ALA A O 1
ATOM 785 N N . VAL A 1 100 ? -15.364 8.462 12.246 1.00 90.69 100 VAL A N 1
ATOM 786 C CA . VAL A 1 100 ? -15.627 7.716 11.014 1.00 90.69 100 VAL A CA 1
ATOM 787 C C . VAL A 1 100 ? -16.743 6.716 11.296 1.00 90.69 100 VAL A C 1
ATOM 789 O O . VAL A 1 100 ? -16.607 5.847 12.153 1.00 90.69 100 VAL A O 1
ATOM 792 N N . TYR A 1 101 ? -17.874 6.889 10.614 1.00 91.12 101 TYR A N 1
ATOM 793 C CA . TYR A 1 101 ? -19.081 6.077 10.808 1.00 91.12 101 TYR A CA 1
ATOM 794 C C . TYR A 1 101 ? -19.311 5.061 9.677 1.00 91.12 101 TYR A C 1
ATOM 796 O O . TYR A 1 101 ? -20.213 4.231 9.777 1.00 91.12 101 TYR A O 1
ATOM 804 N N . CYS A 1 102 ? -18.524 5.140 8.600 1.00 90.75 102 CYS A N 1
ATOM 805 C CA . CYS A 1 102 ? -18.578 4.234 7.459 1.00 90.75 102 CYS A CA 1
ATOM 806 C C . CYS A 1 102 ? -17.200 4.095 6.800 1.00 90.75 102 CYS A C 1
ATOM 808 O O . CYS A 1 102 ? -16.430 5.057 6.750 1.00 90.75 102 CYS A O 1
ATOM 810 N N . GLU A 1 103 ? -16.934 2.920 6.240 1.00 90.88 103 GLU A N 1
ATOM 811 C CA . GLU A 1 103 ? -15.728 2.599 5.474 1.00 90.88 103 GLU A CA 1
ATOM 812 C C . GLU A 1 103 ? -16.119 2.087 4.085 1.00 90.88 103 GLU A C 1
ATOM 814 O O . GLU A 1 103 ? -17.225 1.574 3.892 1.00 90.88 103 GLU A O 1
ATOM 819 N N . LYS A 1 104 ? -15.214 2.235 3.111 1.00 92.00 104 LYS A N 1
ATOM 820 C CA . LYS A 1 104 ? -15.378 1.616 1.790 1.00 92.00 104 LYS A CA 1
ATOM 821 C C . LYS A 1 104 ? -15.265 0.099 1.925 1.00 92.00 104 LYS A C 1
ATOM 823 O O . LYS A 1 104 ? -14.491 -0.395 2.741 1.00 92.00 104 LYS A O 1
ATOM 828 N N . GLY A 1 105 ? -15.982 -0.638 1.078 1.00 90.38 105 GLY A N 1
ATOM 829 C CA . GLY A 1 105 ? -15.705 -2.061 0.897 1.00 90.38 105 GLY A CA 1
ATOM 830 C C . GLY A 1 105 ? -14.279 -2.268 0.377 1.00 90.38 105 GLY A C 1
ATOM 831 O O . GLY A 1 105 ? -13.824 -1.523 -0.489 1.00 90.38 105 GLY A O 1
ATOM 832 N N . LEU A 1 106 ? -13.587 -3.277 0.903 1.00 90.00 106 LEU A N 1
ATOM 833 C CA . LEU A 1 106 ? -12.255 -3.679 0.453 1.00 90.00 106 LEU A CA 1
ATOM 834 C C . LEU A 1 106 ? -12.364 -4.932 -0.417 1.00 90.00 106 LEU A C 1
ATOM 836 O O . LEU A 1 106 ? -13.093 -5.868 -0.081 1.00 90.00 106 LEU A O 1
ATOM 840 N N . CYS A 1 107 ? -11.646 -4.945 -1.537 1.00 88.69 107 CYS A N 1
ATOM 841 C CA . CYS A 1 107 ? -11.602 -6.071 -2.458 1.00 88.69 107 CYS A CA 1
ATOM 842 C C . CYS A 1 107 ? -10.184 -6.226 -3.004 1.00 88.69 107 CYS A C 1
ATOM 844 O O . CYS A 1 107 ? -9.677 -5.319 -3.660 1.00 88.69 107 CYS A O 1
ATOM 846 N N . ASP A 1 108 ? -9.596 -7.396 -2.766 1.00 88.12 108 ASP A N 1
ATOM 847 C CA . ASP A 1 108 ? -8.305 -7.790 -3.313 1.00 88.12 108 ASP A CA 1
ATOM 848 C C . ASP A 1 108 ? -8.505 -8.939 -4.301 1.00 88.12 108 ASP A C 1
ATOM 850 O O . ASP A 1 108 ? -9.220 -9.907 -4.026 1.00 88.12 108 ASP A O 1
ATOM 854 N N . PHE A 1 109 ? -7.831 -8.872 -5.445 1.00 86.88 109 PHE A N 1
ATOM 855 C CA . PHE A 1 109 ? -7.802 -9.955 -6.419 1.00 86.88 109 PHE A CA 1
ATOM 856 C C . PHE A 1 109 ? -6.392 -10.138 -6.974 1.00 86.88 109 PHE A C 1
ATOM 858 O O . PHE A 1 109 ? -5.587 -9.213 -7.034 1.00 86.88 109 PHE A O 1
ATOM 865 N N . SER A 1 110 ? -6.080 -11.369 -7.369 1.00 90.38 110 SER A N 1
ATOM 866 C CA . SER A 1 110 ? -4.800 -11.719 -7.983 1.00 90.38 110 SER A CA 1
ATOM 867 C C . SER A 1 110 ? -5.015 -12.062 -9.447 1.00 90.38 110 SER A C 1
ATOM 869 O O . SER A 1 110 ? -5.820 -12.933 -9.773 1.00 90.38 110 SER A O 1
ATOM 871 N N . LEU A 1 111 ? -4.269 -11.395 -10.322 1.00 89.12 111 LEU A N 1
ATOM 872 C CA . LEU A 1 111 ? -4.240 -11.694 -11.748 1.00 89.12 111 LEU A CA 1
ATOM 873 C C . LEU A 1 111 ? -3.006 -12.537 -12.065 1.00 89.12 111 LEU A C 1
ATOM 875 O O . LEU A 1 111 ? -1.904 -12.242 -11.604 1.00 89.12 111 LEU A O 1
ATOM 879 N N . GLN A 1 112 ? -3.194 -13.584 -12.862 1.00 91.75 112 GLN A N 1
ATOM 880 C CA . GLN A 1 112 ? -2.120 -14.445 -13.346 1.00 91.75 112 GLN A CA 1
ATOM 881 C C . GLN A 1 112 ? -2.251 -14.604 -14.856 1.00 91.75 112 GLN A C 1
ATOM 883 O O . GLN A 1 112 ? -3.354 -14.685 -15.392 1.00 91.75 112 GLN A O 1
ATOM 888 N N . GLY A 1 113 ? -1.117 -14.646 -15.543 1.00 90.56 113 GLY A N 1
ATOM 889 C CA . GLY A 1 113 ? -1.071 -14.773 -16.991 1.00 90.56 113 GLY A CA 1
ATOM 890 C C . GLY A 1 113 ? 0.302 -15.224 -17.466 1.00 90.56 113 GLY A C 1
ATOM 891 O O . GLY A 1 113 ? 1.269 -15.232 -16.705 1.00 90.56 113 GLY A O 1
ATOM 892 N N . VAL A 1 114 ? 0.375 -15.603 -18.739 1.00 89.38 114 VAL A N 1
ATOM 893 C CA . VAL A 1 114 ? 1.617 -16.027 -19.391 1.00 89.38 114 VAL A CA 1
ATOM 894 C C . VAL A 1 114 ? 2.202 -14.850 -20.162 1.00 89.38 114 VAL A C 1
ATOM 896 O O . VAL A 1 114 ? 1.492 -14.194 -20.922 1.00 89.38 114 VAL A O 1
ATOM 899 N N . VAL A 1 115 ? 3.497 -14.594 -19.995 1.00 88.38 115 VAL A N 1
ATOM 900 C CA . VAL A 1 115 ? 4.235 -13.564 -20.736 1.00 88.38 115 VAL A CA 1
ATOM 901 C C . VAL A 1 115 ? 5.212 -14.271 -21.664 1.00 88.38 115 VAL A C 1
ATOM 903 O O . VAL A 1 115 ? 6.138 -14.929 -21.202 1.00 88.38 115 VAL A O 1
ATOM 906 N N . LEU A 1 116 ? 4.983 -14.167 -22.974 1.00 81.50 116 LEU A N 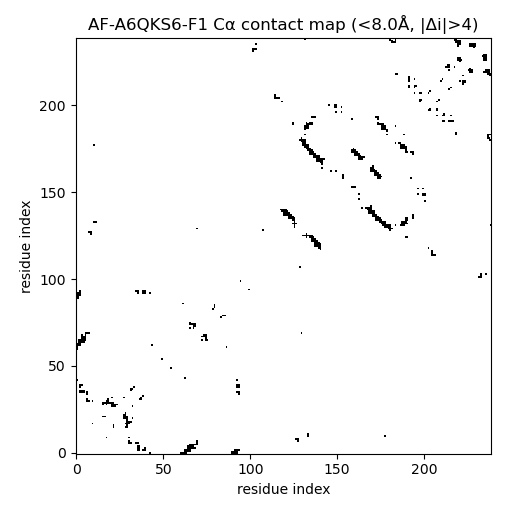1
ATOM 907 C CA . LEU A 1 116 ? 5.800 -14.812 -24.011 1.00 81.50 116 LEU A CA 1
ATOM 908 C C . LEU A 1 116 ? 6.867 -13.853 -24.566 1.00 81.50 116 LEU A C 1
ATOM 910 O O . LEU A 1 116 ? 7.092 -13.786 -25.770 1.00 81.50 116 LEU A O 1
ATOM 914 N N . ASP A 1 117 ? 7.484 -13.072 -23.683 1.00 83.44 117 ASP A N 1
ATOM 915 C CA . ASP A 1 117 ? 8.558 -12.137 -24.014 1.00 83.44 117 ASP A CA 1
ATOM 916 C C . ASP A 1 117 ? 9.740 -12.405 -23.090 1.00 83.44 117 ASP A C 1
ATOM 918 O O . ASP A 1 117 ? 9.650 -12.232 -21.875 1.00 83.44 117 ASP A O 1
ATOM 922 N N . ASP A 1 118 ? 10.846 -12.842 -23.677 1.00 88.75 118 ASP A N 1
ATOM 923 C CA . ASP A 1 118 ? 12.049 -13.228 -22.956 1.00 88.75 118 ASP A CA 1
ATOM 924 C C . ASP A 1 118 ? 12.971 -12.039 -22.642 1.00 88.75 118 ASP A C 1
ATOM 926 O O . ASP A 1 118 ? 13.980 -12.216 -21.956 1.00 88.75 118 ASP A O 1
ATOM 930 N N . ARG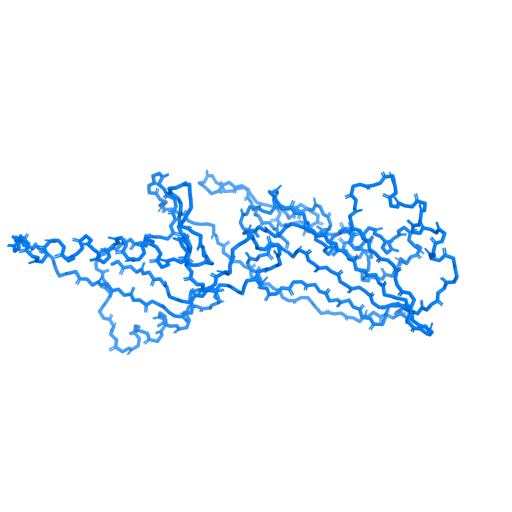 A 1 119 ? 12.637 -10.821 -23.099 1.00 93.81 119 ARG A N 1
ATOM 931 C CA . ARG A 1 119 ? 13.385 -9.599 -22.771 1.00 93.81 119 ARG A CA 1
ATOM 932 C C . ARG A 1 119 ? 13.230 -9.219 -21.306 1.00 93.81 119 ARG A C 1
ATOM 934 O O . ARG A 1 119 ? 14.148 -8.618 -20.754 1.00 93.81 119 ARG A O 1
ATOM 941 N N . ILE A 1 120 ? 12.100 -9.551 -20.678 1.00 94.50 120 ILE A N 1
ATOM 942 C CA . ILE A 1 120 ? 11.854 -9.318 -19.250 1.00 94.50 120 ILE A CA 1
ATOM 943 C C . ILE A 1 120 ? 12.138 -10.613 -18.489 1.00 94.50 120 ILE A C 1
ATOM 945 O O . ILE A 1 120 ? 11.381 -11.572 -18.578 1.00 94.50 120 ILE A O 1
ATOM 949 N N . ILE A 1 121 ? 13.201 -10.623 -17.686 1.00 94.81 121 ILE A N 1
ATOM 950 C CA . ILE A 1 121 ? 13.546 -11.767 -16.833 1.00 94.81 121 ILE A CA 1
ATOM 951 C C . ILE A 1 121 ? 12.717 -11.754 -15.549 1.00 94.81 121 ILE A C 1
ATOM 953 O O . ILE A 1 121 ? 12.248 -12.791 -15.089 1.00 94.81 121 ILE A O 1
ATOM 957 N N . SER A 1 122 ? 12.544 -10.579 -14.935 1.00 95.38 122 SER A N 1
ATOM 958 C CA . SER A 1 122 ? 11.679 -10.433 -13.761 1.00 95.38 122 SER A CA 1
ATOM 959 C C . SER A 1 122 ? 11.253 -8.988 -13.533 1.00 95.38 122 SER A C 1
ATOM 961 O O . SER A 1 122 ? 11.988 -8.060 -13.868 1.00 95.38 122 SER A O 1
ATOM 963 N N . ILE A 1 123 ? 10.088 -8.812 -12.906 1.00 96.38 123 ILE A N 1
ATOM 964 C CA . ILE A 1 123 ? 9.641 -7.549 -12.313 1.00 96.38 123 ILE A CA 1
ATOM 965 C C . ILE A 1 123 ? 9.251 -7.823 -10.860 1.00 96.38 123 ILE A C 1
ATOM 967 O O . ILE A 1 123 ? 8.561 -8.800 -10.575 1.00 96.38 123 ILE A O 1
ATOM 971 N N . LYS A 1 124 ? 9.696 -6.971 -9.934 1.00 97.00 124 LYS A N 1
ATOM 972 C CA . LYS A 1 124 ? 9.320 -7.016 -8.514 1.00 97.00 124 LYS A CA 1
ATOM 973 C C . LYS A 1 124 ? 8.951 -5.622 -8.026 1.00 97.00 124 LYS A C 1
ATOM 975 O O . LYS A 1 124 ? 9.718 -4.679 -8.213 1.00 97.00 124 LYS A O 1
ATOM 980 N N . SER A 1 125 ? 7.795 -5.492 -7.382 1.00 96.00 125 SER A N 1
ATOM 981 C CA . SER A 1 125 ? 7.343 -4.253 -6.748 1.00 96.00 125 SER A CA 1
ATOM 982 C C . SER A 1 125 ? 6.322 -4.554 -5.651 1.00 96.00 125 SER A C 1
ATOM 984 O O . SER A 1 125 ? 5.641 -5.574 -5.712 1.00 96.00 125 SER A O 1
ATOM 986 N N . GLY A 1 126 ? 6.226 -3.666 -4.660 1.00 90.94 126 GLY A N 1
ATOM 987 C CA . GLY A 1 126 ? 5.303 -3.810 -3.533 1.00 90.94 126 GLY A CA 1
ATOM 988 C C . GLY A 1 126 ? 5.833 -4.689 -2.400 1.00 90.94 126 GLY A C 1
ATOM 989 O O . GLY A 1 126 ? 6.695 -5.548 -2.584 1.00 90.94 126 GLY A O 1
ATOM 990 N N . LYS A 1 127 ? 5.334 -4.419 -1.190 1.00 86.50 127 LYS A N 1
ATOM 991 C CA . LYS A 1 127 ? 5.635 -5.184 0.037 1.00 86.50 127 LYS A CA 1
ATOM 992 C C . LYS A 1 127 ? 4.381 -5.549 0.837 1.00 86.50 127 LYS A C 1
ATOM 994 O O . LYS A 1 127 ? 4.430 -6.501 1.606 1.00 86.50 127 LYS A O 1
ATOM 999 N N . ALA A 1 128 ? 3.303 -4.787 0.675 1.00 87.94 128 ALA A N 1
ATOM 1000 C CA . ALA A 1 128 ? 2.007 -4.983 1.310 1.00 87.94 128 ALA A CA 1
ATOM 1001 C C . ALA A 1 128 ? 0.909 -4.560 0.323 1.00 87.94 128 ALA A C 1
ATOM 1003 O O . ALA A 1 128 ? 1.151 -3.682 -0.508 1.00 87.94 128 ALA A O 1
ATOM 1004 N N . THR A 1 129 ? -0.266 -5.184 0.406 1.00 88.12 129 THR A N 1
ATOM 1005 C CA . THR A 1 129 ? -1.402 -4.930 -0.499 1.00 88.12 129 THR A CA 1
ATOM 1006 C C . THR A 1 129 ? -2.126 -3.628 -0.204 1.00 88.12 129 THR A C 1
ATOM 1008 O O . THR A 1 129 ? -2.838 -3.158 -1.076 1.00 88.12 129 THR A O 1
ATOM 1011 N N . ASN A 1 130 ? -1.932 -3.033 0.977 1.00 88.62 130 ASN A N 1
ATOM 1012 C CA . ASN A 1 130 ? -2.561 -1.790 1.437 1.00 88.62 130 ASN A CA 1
ATOM 1013 C C . ASN A 1 130 ? -1.617 -0.570 1.379 1.00 88.62 130 ASN A C 1
ATOM 1015 O O . ASN A 1 130 ? -1.906 0.477 1.959 1.00 88.62 130 ASN A O 1
ATOM 1019 N N . VAL A 1 131 ? -0.481 -0.673 0.677 1.00 91.88 131 VAL A N 1
ATOM 1020 C CA . VAL A 1 131 ? 0.531 0.393 0.603 1.00 91.88 131 VAL A CA 1
ATOM 1021 C C . VAL A 1 131 ? 0.993 0.616 -0.833 1.00 91.88 131 VAL A C 1
ATOM 1023 O O . VAL A 1 131 ? 1.434 -0.323 -1.496 1.00 91.88 131 VAL A O 1
ATOM 1026 N N . VAL A 1 132 ? 1.012 1.879 -1.269 1.00 94.50 132 VAL A N 1
ATOM 1027 C CA . VAL A 1 132 ? 1.552 2.256 -2.582 1.00 94.50 132 VAL A CA 1
ATOM 1028 C C . VAL A 1 132 ? 3.045 1.897 -2.646 1.00 94.50 132 VAL A C 1
ATOM 1030 O O . VAL A 1 132 ? 3.811 2.335 -1.774 1.00 94.50 132 VAL A O 1
ATOM 1033 N N . PRO A 1 133 ? 3.501 1.135 -3.658 1.00 94.75 133 PRO A N 1
ATOM 1034 C CA . PRO A 1 133 ? 4.896 0.736 -3.790 1.00 94.75 133 PRO A CA 1
ATOM 1035 C C . PRO A 1 133 ? 5.820 1.937 -4.041 1.00 94.75 133 PRO A C 1
ATOM 1037 O O . PRO A 1 133 ? 5.674 2.663 -5.025 1.00 94.75 133 PRO A O 1
ATOM 1040 N N . ASP A 1 134 ? 6.833 2.097 -3.183 1.00 94.75 134 ASP A N 1
ATOM 1041 C CA . ASP A 1 134 ? 7.920 3.081 -3.330 1.00 94.75 134 ASP A CA 1
ATOM 1042 C C . ASP A 1 134 ? 9.108 2.571 -4.153 1.00 94.75 134 ASP A C 1
ATOM 1044 O O . ASP A 1 134 ? 10.006 3.346 -4.476 1.00 94.75 134 ASP A O 1
ATOM 1048 N N . LEU A 1 135 ? 9.136 1.283 -4.488 1.00 96.38 135 LEU A N 1
ATOM 1049 C CA . LEU A 1 135 ? 10.229 0.663 -5.220 1.00 96.38 135 LEU A CA 1
ATOM 1050 C C . LEU A 1 135 ? 9.685 -0.339 -6.236 1.00 96.38 135 LEU A C 1
ATOM 1052 O O . LEU A 1 135 ? 8.855 -1.195 -5.912 1.00 96.38 135 LEU A O 1
ATOM 1056 N N . ALA A 1 136 ? 10.194 -0.262 -7.458 1.00 98.00 136 ALA A N 1
ATOM 1057 C CA . ALA A 1 136 ? 9.970 -1.266 -8.485 1.00 98.00 136 ALA A CA 1
ATOM 1058 C C . ALA A 1 136 ? 11.289 -1.590 -9.184 1.00 98.00 136 ALA A C 1
ATOM 1060 O O . ALA A 1 136 ? 12.098 -0.703 -9.456 1.00 98.00 136 ALA A O 1
ATOM 1061 N N . GLN A 1 137 ? 11.522 -2.871 -9.447 1.00 98.25 137 GLN A N 1
ATOM 1062 C CA . GLN A 1 137 ? 12.742 -3.356 -10.076 1.00 98.25 137 GLN A CA 1
ATOM 1063 C C . GLN A 1 137 ? 12.395 -4.273 -11.238 1.00 98.25 137 GLN A C 1
ATOM 1065 O O . GLN A 1 137 ? 11.618 -5.209 -11.061 1.00 98.25 137 GLN A O 1
ATOM 1070 N N . ALA A 1 138 ? 13.001 -4.024 -12.396 1.00 97.75 138 ALA A N 1
ATOM 1071 C CA . ALA A 1 138 ? 12.982 -4.941 -13.528 1.00 97.75 138 ALA A CA 1
ATOM 1072 C C . ALA A 1 138 ? 14.396 -5.439 -13.822 1.00 97.75 138 ALA A C 1
ATOM 1074 O O . ALA A 1 138 ? 15.355 -4.670 -13.764 1.00 97.75 138 ALA A O 1
ATOM 1075 N N . VAL A 1 139 ? 14.509 -6.717 -14.167 1.00 97.38 139 VAL A N 1
ATOM 1076 C CA . VAL A 1 139 ? 15.717 -7.308 -14.746 1.00 97.38 139 VAL A CA 1
ATOM 1077 C C . VAL A 1 139 ? 15.389 -7.685 -16.179 1.00 97.38 139 VAL A C 1
ATOM 1079 O O . VAL A 1 139 ? 14.437 -8.429 -16.420 1.00 97.38 139 VAL A O 1
ATOM 1082 N N . LEU A 1 140 ? 16.163 -7.153 -17.114 1.00 96.69 140 LEU A N 1
ATOM 1083 C CA . LEU A 1 140 ? 15.982 -7.318 -18.548 1.00 96.69 140 LEU A CA 1
ATOM 1084 C C . LEU A 1 140 ? 17.188 -8.030 -19.158 1.00 96.69 140 LEU A C 1
ATOM 1086 O O . LEU A 1 140 ? 18.293 -7.933 -18.622 1.00 96.69 140 LEU A O 1
ATOM 1090 N N . LYS A 1 141 ? 17.000 -8.680 -20.309 1.00 95.56 141 LYS A N 1
ATOM 1091 C CA . LYS A 1 141 ? 18.124 -9.019 -21.191 1.00 95.56 141 LYS A CA 1
ATOM 1092 C C . LYS A 1 141 ? 18.798 -7.733 -21.661 1.00 95.56 141 LYS A C 1
ATOM 1094 O O . LYS A 1 141 ? 18.118 -6.745 -21.946 1.00 95.56 141 LYS A O 1
ATOM 1099 N N . PHE A 1 142 ? 20.125 -7.736 -21.713 1.00 93.69 142 PHE A N 1
ATOM 1100 C CA . PHE A 1 142 ? 20.878 -6.564 -22.131 1.00 93.69 142 PHE A CA 1
ATOM 1101 C C . PHE A 1 142 ? 20.620 -6.230 -23.607 1.00 93.69 142 PHE A C 1
ATOM 1103 O O . PHE A 1 142 ? 20.754 -7.083 -24.481 1.00 93.69 142 PHE A O 1
ATOM 1110 N N . ASP A 1 143 ? 20.297 -4.965 -23.873 1.00 92.62 143 ASP A N 1
ATOM 1111 C CA . ASP A 1 143 ? 20.253 -4.379 -25.210 1.00 92.62 143 ASP A CA 1
ATOM 1112 C C . ASP A 1 143 ? 20.987 -3.022 -25.161 1.00 92.62 143 ASP A C 1
ATOM 1114 O O . ASP A 1 143 ? 20.637 -2.167 -24.334 1.00 92.62 143 ASP A O 1
ATOM 1118 N N . PRO A 1 144 ? 22.005 -2.791 -26.014 1.00 90.50 144 PRO A N 1
ATOM 1119 C CA . PRO A 1 144 ? 22.747 -1.530 -26.048 1.00 90.50 144 PRO A CA 1
ATOM 1120 C C . PRO A 1 144 ? 21.867 -0.288 -26.262 1.00 90.50 144 PRO A C 1
ATOM 1122 O O . PRO A 1 144 ? 22.199 0.795 -25.771 1.00 90.50 144 PRO A O 1
ATOM 1125 N N . SER A 1 145 ? 20.744 -0.426 -26.976 1.00 94.50 145 SER A N 1
ATOM 1126 C CA . SER A 1 145 ? 19.829 0.678 -27.285 1.00 94.50 145 SER A CA 1
ATOM 1127 C C . SER A 1 145 ? 19.122 1.228 -26.044 1.00 94.50 145 SER A C 1
ATOM 1129 O O . SER A 1 145 ? 18.842 2.431 -25.977 1.00 94.50 145 SER A O 1
ATOM 1131 N N . TYR A 1 146 ? 18.904 0.396 -25.017 1.00 95.50 146 TYR A N 1
ATOM 1132 C CA . TYR A 1 146 ? 18.169 0.786 -23.814 1.00 95.50 146 TYR A CA 1
ATOM 1133 C C . TYR A 1 146 ? 18.834 1.931 -23.062 1.00 95.50 146 TYR A C 1
ATOM 1135 O O . TYR A 1 146 ? 18.138 2.794 -22.536 1.00 95.50 146 TYR A O 1
ATOM 1143 N N . LYS A 1 147 ? 20.169 2.002 -23.046 1.00 94.50 147 LYS A N 1
ATOM 1144 C CA . LYS A 1 147 ? 20.882 3.098 -22.377 1.00 94.50 147 LYS A CA 1
ATOM 1145 C C . LYS A 1 147 ? 20.556 4.451 -23.011 1.00 94.50 147 LYS A C 1
ATOM 1147 O O . LYS A 1 147 ? 20.280 5.417 -22.302 1.00 94.50 147 LYS A O 1
ATOM 1152 N N . THR A 1 148 ? 20.562 4.516 -24.339 1.00 96.12 148 THR A N 1
ATOM 1153 C CA . THR A 1 148 ? 20.243 5.740 -25.085 1.00 96.12 148 THR A CA 1
ATOM 1154 C C . THR A 1 148 ? 18.776 6.123 -24.904 1.00 96.12 148 THR A C 1
ATOM 1156 O O . THR A 1 148 ? 18.477 7.278 -24.608 1.00 96.12 148 THR A O 1
ATOM 1159 N N . LEU A 1 149 ? 17.859 5.156 -25.015 1.00 97.00 149 LEU A N 1
ATOM 1160 C CA . LEU A 1 149 ? 16.423 5.386 -24.820 1.00 97.00 149 LEU A CA 1
ATOM 1161 C C . LEU A 1 149 ? 16.107 5.859 -23.393 1.00 97.00 149 LEU A C 1
ATOM 1163 O O . LEU A 1 149 ? 15.384 6.838 -23.213 1.00 97.00 149 LEU A O 1
ATOM 1167 N N . PHE A 1 150 ? 16.715 5.232 -22.385 1.00 96.75 150 PHE A N 1
ATOM 1168 C CA . PHE A 1 150 ? 16.564 5.605 -20.980 1.00 96.75 150 PHE A CA 1
ATOM 1169 C C . PHE A 1 150 ? 17.048 7.036 -20.711 1.00 96.75 150 PHE A C 1
ATOM 1171 O O . PHE A 1 150 ? 16.324 7.832 -20.113 1.00 96.75 150 PHE A O 1
ATOM 1178 N N . ASN A 1 151 ? 18.235 7.393 -21.211 1.00 95.44 151 ASN A N 1
ATOM 1179 C CA . ASN A 1 151 ? 18.798 8.737 -21.053 1.00 95.44 151 ASN A CA 1
ATOM 1180 C C . ASN A 1 151 ? 17.985 9.816 -21.785 1.00 95.44 151 ASN A C 1
ATOM 1182 O O . ASN A 1 151 ? 17.974 10.965 -21.354 1.00 95.44 151 ASN A O 1
ATOM 1186 N N . ASN A 1 152 ? 17.285 9.455 -22.862 1.00 96.19 152 ASN A N 1
ATOM 1187 C CA . ASN A 1 152 ? 16.370 10.359 -23.559 1.00 96.19 152 ASN A CA 1
ATOM 1188 C C . ASN A 1 152 ? 15.024 10.517 -22.833 1.00 96.19 152 ASN A C 1
ATOM 1190 O O . ASN A 1 152 ? 14.404 11.580 -22.924 1.00 96.19 152 ASN A O 1
ATOM 1194 N N . TYR A 1 153 ? 14.564 9.471 -22.142 1.00 96.25 153 TYR A N 1
ATOM 1195 C CA . TYR A 1 153 ? 13.301 9.455 -21.404 1.00 96.25 153 TYR A CA 1
ATOM 1196 C C . TYR A 1 153 ? 13.399 10.208 -20.073 1.00 96.25 153 TYR A C 1
ATOM 1198 O O . TYR A 1 153 ? 12.556 11.060 -19.792 1.00 96.25 153 TYR A O 1
ATOM 1206 N N . LEU A 1 154 ? 14.421 9.915 -19.261 1.00 94.88 154 LEU A N 1
ATOM 1207 C CA . LEU A 1 154 ? 14.476 10.339 -17.859 1.00 94.88 154 LEU A CA 1
ATOM 1208 C C . LEU A 1 154 ? 14.408 11.868 -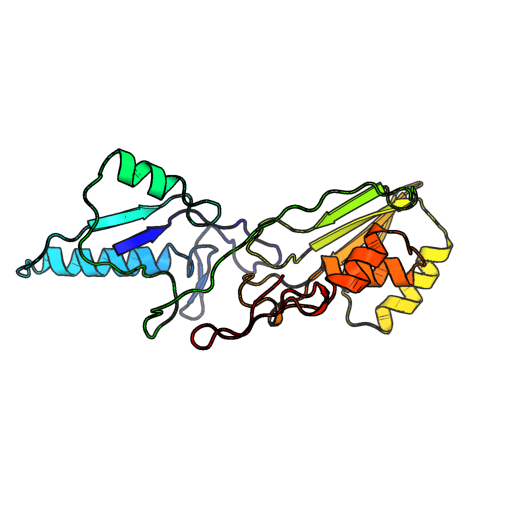17.656 1.00 94.88 154 LEU A C 1
ATOM 1210 O O . LEU A 1 154 ? 13.633 12.298 -16.812 1.00 94.88 154 LEU A O 1
ATOM 1214 N N . PRO A 1 155 ? 15.117 12.719 -18.428 1.00 93.75 155 PRO A N 1
ATOM 1215 C CA . PRO A 1 155 ? 15.074 14.172 -18.229 1.00 93.75 155 PRO A CA 1
ATOM 1216 C C . PRO A 1 155 ? 13.741 14.824 -18.617 1.00 93.75 155 PRO A C 1
ATOM 1218 O O . PRO A 1 155 ? 13.479 15.958 -18.230 1.00 93.75 155 PRO A O 1
ATOM 1221 N N . LYS A 1 156 ? 12.921 14.142 -19.425 1.00 93.69 156 LYS A N 1
ATOM 1222 C CA . LYS A 1 156 ? 11.645 14.664 -19.945 1.00 93.69 156 LYS A CA 1
ATOM 1223 C C . LYS A 1 156 ? 10.449 14.282 -19.080 1.00 93.69 156 LYS A C 1
ATOM 1225 O O . LYS A 1 156 ? 9.344 14.743 -19.343 1.00 93.69 156 LYS A O 1
ATOM 1230 N N . ASN A 1 157 ? 10.658 13.416 -18.095 1.00 94.06 157 ASN A N 1
ATOM 1231 C CA . ASN A 1 157 ? 9.601 12.838 -17.286 1.00 94.06 157 ASN A CA 1
ATOM 1232 C C . ASN A 1 157 ? 9.947 13.000 -15.812 1.00 94.06 157 ASN A C 1
ATOM 1234 O O . ASN A 1 157 ? 11.102 12.879 -15.412 1.00 94.06 157 ASN A O 1
ATOM 1238 N N . ASP A 1 158 ? 8.935 13.215 -14.981 1.00 91.06 158 ASP A N 1
ATOM 1239 C CA . ASP A 1 158 ? 9.105 13.163 -13.536 1.00 91.06 158 ASP A CA 1
ATOM 1240 C C . ASP A 1 158 ? 9.190 11.690 -13.101 1.00 91.06 158 ASP A C 1
ATOM 1242 O O . ASP A 1 158 ? 8.256 11.132 -12.541 1.00 91.06 158 ASP A O 1
ATOM 1246 N N . THR A 1 159 ? 10.290 11.003 -13.401 1.00 95.38 159 THR A N 1
ATOM 1247 C CA . THR A 1 159 ? 10.548 9.628 -12.953 1.00 95.38 159 THR A CA 1
ATOM 1248 C C . THR A 1 159 ? 11.930 9.575 -12.323 1.00 95.38 159 THR A C 1
ATOM 1250 O O . THR A 1 159 ? 12.909 10.011 -12.920 1.00 95.38 159 THR A O 1
ATOM 1253 N N . LYS A 1 160 ? 12.038 9.013 -11.115 1.00 96.25 160 LYS A N 1
ATOM 1254 C CA . LYS A 1 160 ? 13.333 8.770 -10.473 1.00 96.25 160 LYS A CA 1
ATOM 1255 C C . LYS A 1 160 ? 13.721 7.316 -10.690 1.00 96.25 160 LYS A C 1
ATOM 1257 O O . LYS A 1 160 ? 13.122 6.428 -10.089 1.00 96.25 160 LYS A O 1
ATOM 1262 N N . ALA A 1 161 ? 14.722 7.070 -11.527 1.00 97.38 161 ALA A N 1
ATOM 1263 C CA . ALA A 1 161 ? 15.144 5.717 -11.862 1.00 97.38 161 ALA A CA 1
ATOM 1264 C C . ALA A 1 161 ? 16.658 5.604 -12.075 1.00 97.38 161 ALA A C 1
ATOM 1266 O O . ALA A 1 161 ? 17.311 6.572 -12.461 1.00 97.38 161 ALA A O 1
ATOM 1267 N N . THR A 1 162 ? 17.200 4.408 -11.853 1.00 97.19 162 THR A N 1
ATOM 1268 C CA . THR A 1 162 ? 18.576 4.030 -12.193 1.00 97.19 162 THR A CA 1
ATOM 1269 C C . THR A 1 162 ? 18.585 2.867 -13.175 1.00 97.19 162 THR A C 1
ATOM 1271 O O . THR A 1 162 ? 17.661 2.050 -13.209 1.00 97.19 162 THR A O 1
ATOM 1274 N N . LEU A 1 163 ? 19.650 2.813 -13.973 1.00 96.50 163 LEU A N 1
ATOM 1275 C CA . LEU A 1 163 ? 19.906 1.777 -14.962 1.00 96.50 163 LEU A CA 1
ATOM 1276 C C . LEU A 1 163 ? 21.314 1.217 -14.733 1.00 96.50 163 LEU A C 1
ATOM 1278 O O . LEU A 1 163 ? 22.297 1.944 -14.866 1.00 96.50 163 LEU A O 1
ATOM 1282 N N . GLU A 1 164 ? 21.409 -0.064 -14.389 1.00 96.06 164 GLU A N 1
ATOM 1283 C CA . GLU A 1 164 ? 22.652 -0.718 -13.971 1.00 96.06 164 GLU A CA 1
ATOM 1284 C C . GLU A 1 164 ? 22.899 -1.989 -14.804 1.00 96.06 164 GLU A C 1
ATOM 1286 O O . GLU A 1 164 ? 22.096 -2.924 -14.736 1.00 96.06 164 GLU A O 1
ATOM 1291 N N . PRO A 1 165 ? 23.980 -2.065 -15.602 1.00 94.00 165 PRO A N 1
ATOM 1292 C CA . PRO A 1 165 ? 24.342 -3.293 -16.307 1.00 94.00 165 PRO A CA 1
ATOM 1293 C C . PRO A 1 165 ? 24.835 -4.371 -15.330 1.00 94.00 165 PRO A C 1
ATOM 1295 O O . PRO A 1 165 ? 25.540 -4.077 -14.365 1.00 94.00 165 PRO A O 1
ATOM 1298 N N . GLN A 1 166 ? 24.475 -5.626 -15.595 1.00 91.81 166 GLN A N 1
ATOM 1299 C CA . GLN A 1 166 ? 24.816 -6.807 -14.796 1.00 91.81 166 GLN A CA 1
ATOM 1300 C C . GLN A 1 166 ? 25.203 -7.972 -15.722 1.00 91.81 166 GLN A C 1
ATOM 1302 O O . GLN A 1 166 ? 24.438 -8.918 -15.902 1.00 91.81 166 GLN A O 1
ATOM 1307 N N . GLY A 1 167 ? 26.384 -7.895 -16.342 1.00 89.38 167 GLY A N 1
ATOM 1308 C CA . GLY A 1 167 ? 26.797 -8.859 -17.370 1.00 89.38 167 GLY A CA 1
ATOM 1309 C C . GLY A 1 167 ? 25.867 -8.789 -18.584 1.00 89.38 167 GLY A C 1
ATOM 1310 O O . GLY A 1 167 ? 25.660 -7.706 -19.126 1.00 89.38 167 GLY A O 1
ATOM 1311 N N . ASP A 1 168 ? 25.257 -9.917 -18.949 1.00 92.94 168 ASP A N 1
ATOM 1312 C CA . ASP A 1 168 ? 24.286 -10.017 -20.054 1.00 92.94 168 ASP A CA 1
ATOM 1313 C C . ASP A 1 168 ? 22.871 -9.537 -19.678 1.00 92.94 168 ASP A C 1
ATOM 1315 O O . ASP A 1 168 ? 21.916 -9.677 -20.449 1.00 92.94 168 ASP A O 1
ATOM 1319 N N . LEU A 1 169 ? 22.715 -8.974 -18.477 1.00 96.50 169 LEU A N 1
ATOM 1320 C CA . LEU A 1 169 ? 21.462 -8.443 -17.960 1.00 96.50 169 LEU A CA 1
ATOM 1321 C C . LEU A 1 169 ? 21.552 -6.938 -17.710 1.00 96.50 169 LEU A C 1
ATOM 1323 O O . LEU A 1 169 ? 22.624 -6.347 -17.572 1.00 96.50 169 LEU A O 1
ATOM 1327 N N . LEU A 1 170 ? 20.387 -6.314 -17.603 1.00 96.75 170 LEU A N 1
ATOM 1328 C CA . LEU A 1 170 ? 20.232 -4.904 -17.290 1.00 96.75 170 LEU A CA 1
ATOM 1329 C C . LEU A 1 170 ? 19.182 -4.744 -16.196 1.00 96.75 170 LEU A C 1
ATOM 1331 O O . LEU A 1 170 ? 18.050 -5.206 -16.336 1.00 96.75 170 LEU A O 1
ATOM 1335 N N . LYS A 1 171 ? 19.549 -4.084 -15.101 1.00 97.88 171 LYS A N 1
ATOM 1336 C CA . LYS A 1 171 ? 18.650 -3.823 -13.982 1.00 97.88 171 LYS A CA 1
ATOM 1337 C C . LYS A 1 171 ? 18.147 -2.386 -14.029 1.00 97.88 171 LYS A C 1
ATOM 1339 O O . LYS A 1 171 ? 18.937 -1.445 -14.034 1.00 97.88 171 LYS A O 1
ATOM 1344 N N . ILE A 1 172 ? 16.829 -2.226 -14.000 1.00 98.19 172 ILE A N 1
ATOM 1345 C CA . ILE A 1 172 ? 16.157 -0.939 -13.811 1.00 98.19 172 ILE A CA 1
ATOM 1346 C C . ILE A 1 172 ? 15.631 -0.895 -12.385 1.00 98.19 172 ILE A C 1
ATOM 1348 O O . ILE A 1 172 ? 14.931 -1.815 -11.961 1.00 98.19 172 ILE A O 1
ATOM 1352 N N . THR A 1 173 ? 15.931 0.177 -11.657 1.00 98.25 173 THR A N 1
ATOM 1353 C CA . THR A 1 173 ? 15.313 0.455 -10.355 1.00 98.25 173 THR A CA 1
ATOM 1354 C C . THR A 1 173 ? 14.572 1.779 -10.431 1.00 98.25 173 THR A C 1
ATOM 1356 O O . THR A 1 173 ? 15.174 2.797 -10.751 1.00 98.25 173 THR A O 1
ATOM 1359 N N . VAL A 1 174 ? 13.276 1.775 -10.128 1.00 98.12 174 VAL A N 1
ATOM 1360 C CA . VAL A 1 174 ? 12.420 2.967 -10.084 1.00 98.12 174 VAL A CA 1
ATOM 1361 C C . VAL A 1 174 ? 12.022 3.252 -8.642 1.00 98.12 174 VAL A C 1
ATOM 1363 O O . VAL A 1 174 ? 11.660 2.338 -7.898 1.00 98.12 174 VAL A O 1
ATOM 1366 N N . TYR A 1 175 ? 12.088 4.526 -8.264 1.00 96.19 175 TYR A N 1
ATOM 1367 C CA . TYR A 1 175 ? 11.779 5.029 -6.933 1.00 96.19 175 TYR A CA 1
ATOM 1368 C C . TYR A 1 175 ? 10.517 5.889 -6.975 1.00 96.19 175 TYR A C 1
ATOM 1370 O O . TYR A 1 175 ? 10.432 6.862 -7.726 1.00 96.19 175 TYR A O 1
ATOM 1378 N N . GLY A 1 176 ? 9.562 5.537 -6.127 1.00 95.00 176 GLY A N 1
ATOM 1379 C CA . GLY A 1 176 ? 8.302 6.232 -5.924 1.00 95.00 176 GLY A CA 1
ATOM 1380 C C . GLY A 1 176 ? 8.205 6.854 -4.533 1.00 95.00 176 GLY A C 1
ATOM 1381 O O . GLY A 1 176 ? 9.205 7.198 -3.900 1.00 95.00 176 GLY A O 1
ATOM 1382 N N . LYS A 1 177 ? 6.970 6.994 -4.051 1.00 93.38 177 LYS A N 1
ATOM 1383 C CA . LYS A 1 177 ? 6.648 7.534 -2.729 1.00 93.38 177 LYS A CA 1
ATOM 1384 C C . LYS A 1 177 ? 5.524 6.711 -2.118 1.00 93.38 177 LYS A C 1
ATOM 1386 O O . LYS A 1 177 ? 4.394 6.753 -2.601 1.00 93.38 177 LYS A O 1
ATOM 1391 N N . SER A 1 178 ? 5.855 6.001 -1.044 1.00 93.44 178 SER A N 1
ATOM 1392 C CA . SER A 1 178 ? 4.915 5.154 -0.317 1.00 93.44 178 SER A CA 1
ATOM 1393 C C . SER A 1 178 ? 3.925 5.994 0.487 1.00 93.44 178 SER A C 1
ATOM 1395 O O . SER A 1 178 ? 4.312 6.932 1.189 1.00 93.44 178 SER A O 1
ATOM 1397 N N . VAL A 1 179 ? 2.649 5.639 0.371 1.00 93.25 179 VAL A N 1
ATOM 1398 C CA . VAL A 1 179 ? 1.516 6.167 1.140 1.00 93.25 179 VAL A CA 1
ATOM 1399 C C . VAL A 1 179 ? 0.511 5.039 1.378 1.00 93.25 179 VAL A C 1
ATOM 1401 O O . VAL A 1 179 ? 0.609 3.981 0.753 1.00 93.25 179 VAL A O 1
ATOM 1404 N N . HIS A 1 180 ? -0.448 5.261 2.276 1.00 92.19 180 HIS A N 1
ATOM 1405 C CA . HIS A 1 180 ? -1.551 4.329 2.497 1.00 92.19 180 HIS A CA 1
ATOM 1406 C C . HIS A 1 180 ? -2.391 4.167 1.219 1.00 92.19 180 HIS A C 1
ATOM 1408 O O . HIS A 1 180 ? -2.676 5.159 0.539 1.00 92.19 180 HIS A O 1
ATOM 1414 N N . GLY A 1 181 ? -2.806 2.936 0.915 1.00 92.19 181 GLY A N 1
ATOM 1415 C CA . GLY A 1 181 ? -3.507 2.578 -0.322 1.00 92.19 181 GLY A CA 1
ATOM 1416 C C . GLY A 1 181 ? -4.909 3.165 -0.467 1.00 92.19 181 GLY A C 1
ATOM 1417 O O . GLY A 1 181 ? -5.459 3.179 -1.559 1.00 92.19 181 GLY A O 1
ATOM 1418 N N . SER A 1 182 ? -5.467 3.725 0.608 1.00 91.12 182 SER A N 1
ATOM 1419 C CA . SER A 1 182 ? -6.712 4.506 0.560 1.00 91.12 182 SER A CA 1
ATOM 1420 C C . SER A 1 182 ? -6.525 5.951 0.079 1.00 91.12 182 SER A C 1
ATOM 1422 O O . SER A 1 182 ? -7.516 6.657 -0.091 1.00 91.12 182 SER A O 1
ATOM 1424 N N . THR A 1 183 ? -5.280 6.423 -0.054 1.00 92.69 183 THR A N 1
ATOM 1425 C CA . THR A 1 183 ? -4.938 7.775 -0.539 1.00 92.69 183 THR A CA 1
ATOM 1426 C C . THR A 1 183 ? -3.800 7.726 -1.569 1.00 92.69 183 THR A C 1
ATOM 1428 O O . THR A 1 183 ? -2.759 8.374 -1.375 1.00 92.69 183 THR A O 1
ATOM 1431 N N . PRO A 1 184 ? -3.919 6.903 -2.628 1.00 94.50 184 PRO A N 1
ATOM 1432 C CA . PRO A 1 184 ? -2.823 6.652 -3.555 1.00 94.50 184 PRO A CA 1
ATOM 1433 C C . PRO A 1 184 ? -2.377 7.912 -4.310 1.00 94.50 184 PRO A C 1
ATOM 1435 O O . PRO A 1 184 ? -1.201 8.043 -4.651 1.00 94.50 184 PRO A O 1
ATOM 1438 N N . GLU A 1 185 ? -3.263 8.898 -4.469 1.00 93.88 185 GLU A N 1
ATOM 1439 C CA . GLU A 1 185 ? -3.005 10.193 -5.104 1.00 93.88 185 GLU A CA 1
ATOM 1440 C C . GLU A 1 185 ? -1.942 11.042 -4.384 1.00 93.88 185 GLU A C 1
ATOM 1442 O O . GLU A 1 185 ? -1.360 11.952 -4.970 1.00 93.88 185 GLU A O 1
ATOM 1447 N N . ARG A 1 186 ? -1.658 10.756 -3.105 1.00 94.75 186 ARG A N 1
ATOM 1448 C CA . ARG A 1 186 ? -0.622 11.457 -2.317 1.00 94.75 186 ARG A CA 1
ATOM 1449 C C . ARG A 1 186 ? 0.775 10.854 -2.499 1.00 94.75 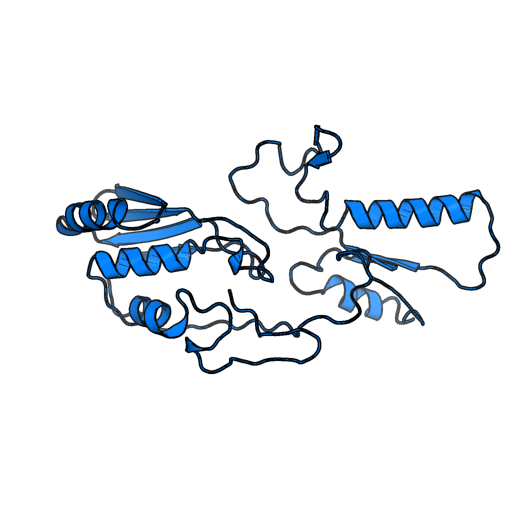186 ARG A C 1
ATOM 1451 O O . ARG A 1 186 ? 1.761 11.416 -1.988 1.00 94.75 186 ARG A O 1
ATOM 1458 N N . GLY A 1 187 ? 0.844 9.691 -3.143 1.00 93.94 187 GLY A N 1
ATOM 1459 C CA . GLY A 1 187 ? 2.043 8.901 -3.377 1.00 93.94 187 GLY A CA 1
ATOM 1460 C C . GLY A 1 187 ? 2.593 9.058 -4.787 1.00 93.94 187 GLY A C 1
ATOM 1461 O O . GLY A 1 187 ? 2.239 9.970 -5.527 1.00 93.94 187 GLY A O 1
ATOM 1462 N N . LYS A 1 188 ? 3.505 8.153 -5.136 1.00 94.62 188 LYS A N 1
ATOM 1463 C CA . LYS A 1 188 ? 4.027 7.994 -6.495 1.00 94.62 188 LYS A CA 1
ATOM 1464 C C . LYS A 1 188 ? 4.279 6.515 -6.731 1.00 94.62 188 LYS A C 1
ATOM 1466 O O . LYS A 1 188 ? 5.111 5.929 -6.039 1.00 94.62 188 LYS A O 1
ATOM 1471 N N . HIS A 1 189 ? 3.520 5.920 -7.644 1.00 96.06 189 HIS A N 1
ATOM 1472 C CA . HIS A 1 189 ? 3.438 4.473 -7.808 1.00 96.06 189 HIS A CA 1
ATOM 1473 C C . HIS A 1 189 ? 4.630 3.942 -8.621 1.00 96.06 189 HIS A C 1
ATOM 1475 O O . HIS A 1 189 ? 4.652 4.039 -9.850 1.00 96.06 189 HIS A O 1
ATOM 1481 N N . ALA A 1 190 ? 5.632 3.366 -7.947 1.00 96.88 190 ALA A N 1
ATOM 1482 C CA . ALA A 1 190 ? 6.893 2.984 -8.591 1.00 96.88 190 ALA A CA 1
ATOM 1483 C C . ALA A 1 190 ? 6.714 1.955 -9.721 1.00 96.88 190 ALA A C 1
ATOM 1485 O O . ALA A 1 190 ? 7.439 1.999 -10.714 1.00 96.88 190 ALA A O 1
ATOM 1486 N N . LEU A 1 191 ? 5.738 1.045 -9.601 1.00 97.25 191 LEU A N 1
ATOM 1487 C CA . LEU A 1 191 ? 5.440 0.078 -10.659 1.00 97.25 191 LEU A CA 1
ATOM 1488 C C . LEU A 1 191 ? 4.849 0.759 -11.898 1.00 97.25 191 LEU A C 1
ATOM 1490 O O . LEU A 1 191 ? 5.194 0.374 -13.008 1.00 97.25 191 LEU A O 1
ATOM 1494 N N . TYR A 1 192 ? 4.012 1.788 -11.740 1.00 97.06 192 TYR A N 1
ATOM 1495 C CA . TYR A 1 192 ? 3.431 2.481 -12.896 1.00 97.06 192 TYR A CA 1
ATOM 1496 C C . TYR A 1 192 ? 4.498 3.245 -13.669 1.00 97.06 192 TYR A C 1
ATOM 1498 O O . TYR A 1 192 ? 4.567 3.141 -14.892 1.00 97.06 192 TYR A O 1
ATOM 1506 N N . ASP A 1 193 ? 5.397 3.919 -12.956 1.00 97.56 193 ASP A N 1
ATOM 1507 C CA . ASP A 1 193 ? 6.541 4.581 -13.577 1.00 97.56 193 ASP A CA 1
ATOM 1508 C C . ASP A 1 193 ? 7.501 3.576 -14.235 1.00 97.56 193 ASP A C 1
ATOM 1510 O O . ASP A 1 193 ? 8.006 3.837 -15.326 1.00 97.56 193 ASP A O 1
ATOM 1514 N N . LEU A 1 194 ? 7.703 2.391 -13.645 1.00 98.19 194 LEU A N 1
ATOM 1515 C CA . LEU A 1 194 ? 8.471 1.317 -14.283 1.00 98.19 194 LEU A CA 1
ATOM 1516 C C . LEU A 1 194 ? 7.829 0.855 -15.596 1.00 98.19 194 LEU A C 1
ATOM 1518 O O . LEU A 1 194 ? 8.539 0.699 -16.586 1.00 98.19 194 LEU A O 1
ATOM 1522 N N . ILE A 1 195 ? 6.508 0.678 -15.642 1.00 97.94 195 ILE A N 1
ATOM 1523 C CA . ILE A 1 195 ? 5.795 0.310 -16.874 1.00 97.94 195 ILE A CA 1
ATOM 1524 C C . ILE A 1 195 ? 5.972 1.390 -17.955 1.00 97.94 195 ILE A C 1
ATOM 1526 O O . ILE A 1 195 ? 6.262 1.052 -19.105 1.00 97.94 195 ILE A O 1
ATOM 1530 N N . LYS A 1 196 ? 5.897 2.681 -17.597 1.00 97.50 196 LYS A N 1
ATOM 1531 C CA . LYS A 1 196 ? 6.168 3.798 -18.526 1.00 97.50 196 LYS A CA 1
ATOM 1532 C C . LYS A 1 196 ? 7.603 3.767 -19.061 1.00 97.50 196 LYS A C 1
ATOM 1534 O O . LYS A 1 196 ? 7.806 3.917 -20.266 1.00 97.50 196 LYS A O 1
ATOM 1539 N N . VAL A 1 197 ? 8.587 3.505 -18.193 1.00 97.88 197 VAL A N 1
ATOM 1540 C CA . VAL A 1 197 ? 9.991 3.324 -18.599 1.00 97.88 197 VAL A CA 1
ATOM 1541 C C . VAL A 1 197 ? 10.115 2.157 -19.579 1.00 97.88 197 VAL A C 1
ATOM 1543 O O . VAL A 1 197 ? 10.692 2.336 -20.645 1.00 97.88 197 VAL A O 1
ATOM 1546 N N . LEU A 1 198 ? 9.543 0.985 -19.279 1.00 97.31 198 LEU A N 1
ATOM 1547 C CA . LEU A 1 198 ? 9.613 -0.185 -20.165 1.00 97.31 198 LEU A CA 1
ATOM 1548 C C . LEU A 1 198 ? 9.021 0.106 -21.555 1.00 97.31 198 LEU A C 1
ATOM 1550 O O . LEU A 1 198 ? 9.634 -0.257 -22.561 1.00 97.31 198 LEU A O 1
ATOM 1554 N N . LYS A 1 199 ? 7.899 0.837 -21.634 1.00 96.50 199 LYS A N 1
ATOM 1555 C CA . LYS A 1 199 ? 7.349 1.292 -22.922 1.00 96.50 199 LYS A CA 1
ATOM 1556 C C . LYS A 1 199 ? 8.292 2.232 -23.665 1.00 96.50 199 LYS A C 1
ATOM 1558 O O . LYS A 1 199 ? 8.474 2.073 -24.871 1.00 96.50 199 LYS A O 1
ATOM 1563 N N . ALA A 1 200 ? 8.923 3.175 -22.967 1.00 96.38 200 ALA A N 1
ATOM 1564 C CA . ALA A 1 200 ? 9.896 4.088 -23.565 1.00 96.38 200 ALA A CA 1
ATOM 1565 C C . ALA A 1 200 ? 11.156 3.373 -24.090 1.00 96.38 200 ALA A C 1
ATOM 1567 O O . ALA A 1 200 ? 11.799 3.862 -25.016 1.00 96.38 200 ALA A O 1
ATOM 1568 N N . LEU A 1 201 ? 11.480 2.197 -23.542 1.00 96.19 201 LEU A N 1
ATOM 1569 C CA . LEU A 1 201 ? 12.534 1.312 -24.047 1.00 96.19 201 LEU A CA 1
ATOM 1570 C C . LEU A 1 201 ? 12.089 0.441 -25.239 1.00 96.19 201 LEU A C 1
ATOM 1572 O O . LEU A 1 201 ? 12.881 -0.351 -25.739 1.00 96.19 201 LEU A O 1
ATOM 1576 N N . GLY A 1 202 ? 10.842 0.561 -25.707 1.00 94.81 202 GLY A N 1
ATOM 1577 C CA . GLY A 1 202 ? 10.309 -0.232 -26.821 1.00 94.81 202 GLY A CA 1
ATOM 1578 C C . GLY A 1 202 ? 9.814 -1.631 -26.430 1.00 94.81 202 GLY A C 1
ATOM 1579 O O . GLY A 1 202 ? 9.557 -2.473 -27.299 1.00 94.81 202 GLY A O 1
ATOM 1580 N N . ILE A 1 203 ? 9.655 -1.907 -25.133 1.00 94.81 203 ILE A N 1
ATOM 1581 C CA . ILE A 1 203 ? 9.154 -3.192 -24.639 1.00 94.81 203 ILE A CA 1
ATOM 1582 C C . ILE A 1 203 ? 7.624 -3.125 -24.575 1.00 94.81 203 ILE A C 1
ATOM 1584 O O . ILE A 1 203 ? 7.056 -2.583 -23.635 1.00 94.81 203 ILE A O 1
ATOM 1588 N N . ASN A 1 204 ? 6.955 -3.676 -25.593 1.00 92.06 204 ASN A N 1
ATOM 1589 C CA . ASN A 1 204 ? 5.495 -3.623 -25.763 1.00 92.06 204 ASN A CA 1
ATOM 1590 C C . ASN A 1 204 ? 4.859 -5.026 -25.792 1.00 92.06 204 ASN A C 1
ATOM 1592 O O . ASN A 1 204 ? 4.181 -5.385 -26.753 1.00 92.06 204 ASN A O 1
ATOM 1596 N N . ASN A 1 205 ? 5.109 -5.848 -24.772 1.00 93.06 205 ASN A N 1
ATOM 1597 C CA . ASN A 1 205 ? 4.458 -7.158 -24.642 1.00 93.06 205 ASN A CA 1
ATOM 1598 C C . ASN A 1 205 ? 3.099 -7.072 -23.937 1.00 93.06 205 ASN A C 1
ATOM 1600 O O . ASN A 1 205 ? 2.675 -6.011 -23.480 1.00 93.06 205 ASN A O 1
ATOM 1604 N N . ASN A 1 206 ? 2.420 -8.213 -23.835 1.00 93.31 206 ASN A N 1
ATOM 1605 C CA . ASN A 1 206 ? 1.106 -8.310 -23.211 1.00 93.31 206 ASN A CA 1
ATOM 1606 C C . ASN A 1 206 ? 1.086 -7.830 -21.750 1.00 93.31 206 ASN A C 1
ATOM 1608 O O . ASN A 1 206 ? 0.131 -7.164 -21.373 1.00 93.31 206 ASN A O 1
ATOM 1612 N N . LEU A 1 207 ? 2.125 -8.097 -20.951 1.00 94.12 207 LEU A N 1
ATOM 1613 C CA . LEU A 1 207 ? 2.212 -7.615 -19.568 1.00 94.12 207 LEU A CA 1
ATOM 1614 C C . LEU A 1 207 ? 2.300 -6.086 -19.510 1.00 94.12 207 LEU A C 1
ATOM 1616 O O . LEU A 1 207 ? 1.512 -5.443 -18.822 1.00 94.12 207 LEU A O 1
ATOM 1620 N N . VAL A 1 208 ? 3.257 -5.501 -20.234 1.00 95.81 208 VAL A N 1
ATOM 1621 C CA . VAL A 1 208 ? 3.500 -4.051 -20.209 1.00 95.81 208 VAL A CA 1
ATOM 1622 C C . VAL A 1 208 ? 2.299 -3.290 -20.769 1.00 95.81 208 VAL A C 1
ATOM 1624 O O . VAL A 1 208 ? 1.870 -2.301 -20.174 1.00 95.81 208 VAL A O 1
ATOM 1627 N N . ASN A 1 209 ? 1.717 -3.772 -21.871 1.00 95.12 209 ASN A N 1
ATOM 1628 C CA . ASN A 1 209 ? 0.525 -3.166 -22.459 1.00 95.12 209 ASN A CA 1
ATOM 1629 C C . ASN A 1 209 ? -0.682 -3.301 -21.530 1.00 95.12 209 ASN A C 1
ATOM 1631 O O . ASN A 1 209 ? -1.371 -2.314 -21.309 1.00 95.12 209 ASN A O 1
ATOM 1635 N N . PHE A 1 210 ? -0.881 -4.465 -20.900 1.00 94.56 210 PHE A N 1
ATOM 1636 C CA . PHE A 1 210 ? -1.959 -4.648 -19.931 1.00 94.56 210 PHE A CA 1
ATOM 1637 C C . PHE A 1 210 ? -1.887 -3.612 -18.803 1.00 94.56 210 PHE A C 1
ATOM 1639 O O . PHE A 1 210 ? -2.853 -2.893 -18.561 1.00 94.56 210 PHE A O 1
ATOM 1646 N N . PHE A 1 211 ? -0.731 -3.468 -18.151 1.00 95.25 211 PHE A N 1
ATOM 1647 C CA . PHE A 1 211 ? -0.588 -2.457 -17.103 1.00 95.25 211 PHE A CA 1
ATOM 1648 C C . PHE A 1 211 ? -0.817 -1.043 -17.640 1.00 95.25 211 PHE A C 1
ATOM 1650 O O . PHE A 1 211 ? -1.543 -0.272 -17.021 1.00 95.25 211 PHE A O 1
ATOM 1657 N N . ASN A 1 212 ? -0.225 -0.691 -18.781 1.00 96.00 212 ASN A N 1
ATOM 1658 C CA . ASN A 1 212 ? -0.354 0.646 -19.356 1.00 96.00 212 ASN A CA 1
ATOM 1659 C C . ASN A 1 212 ? -1.810 1.022 -19.680 1.00 96.00 212 ASN A C 1
ATOM 1661 O O . ASN A 1 212 ? -2.262 2.134 -19.381 1.00 96.00 212 ASN A O 1
ATOM 1665 N N . ASP A 1 213 ? -2.526 0.093 -20.301 1.00 95.19 213 ASP A N 1
ATOM 1666 C CA . ASP A 1 213 ? -3.847 0.341 -20.865 1.00 95.19 213 ASP A CA 1
ATOM 1667 C C . ASP A 1 213 ? -4.930 0.276 -19.785 1.00 95.19 213 ASP A C 1
ATOM 1669 O O . ASP A 1 213 ? -5.891 1.039 -19.853 1.00 95.19 213 ASP A O 1
ATOM 1673 N N . TYR A 1 214 ? -4.732 -0.555 -18.754 1.00 95.00 214 TYR A N 1
ATOM 1674 C CA . TYR A 1 214 ? -5.7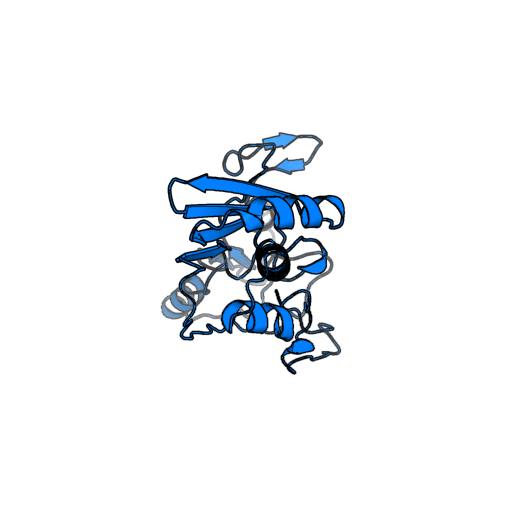57 -0.844 -17.751 1.00 95.00 214 TYR A CA 1
ATOM 1675 C C . TYR A 1 214 ? -5.473 -0.299 -16.343 1.00 95.00 214 TYR A C 1
ATOM 1677 O O . TYR A 1 214 ? -6.420 -0.035 -15.613 1.00 95.00 214 TYR A O 1
ATOM 1685 N N . LEU A 1 215 ? -4.215 -0.108 -15.931 1.00 94.19 215 LEU A N 1
ATOM 1686 C CA . LEU A 1 215 ? -3.886 0.163 -14.516 1.00 94.19 215 LEU A CA 1
ATOM 1687 C C . LEU A 1 215 ? -3.112 1.464 -14.298 1.00 94.19 215 LEU A C 1
ATOM 1689 O O . LEU A 1 215 ? -3.431 2.236 -13.398 1.00 94.19 215 LEU A O 1
ATOM 1693 N N . VAL A 1 216 ? -2.112 1.738 -15.138 1.00 95.25 216 VAL A N 1
ATOM 1694 C CA . VAL A 1 216 ? -1.229 2.901 -14.994 1.00 95.25 216 VAL A CA 1
ATOM 1695 C C . VAL A 1 216 ? -2.049 4.185 -14.907 1.00 95.25 216 VAL A C 1
ATOM 1697 O O . VAL A 1 216 ? -2.830 4.490 -15.807 1.00 95.25 216 VAL A O 1
ATOM 1700 N N . ASP A 1 217 ? -1.839 4.939 -13.830 1.00 90.81 217 ASP A N 1
ATOM 1701 C CA . ASP A 1 217 ? -2.477 6.229 -13.544 1.00 90.81 217 ASP A CA 1
ATOM 1702 C C . ASP A 1 217 ? -4.024 6.198 -13.454 1.00 90.81 217 ASP A C 1
ATOM 1704 O O . ASP A 1 217 ? -4.654 7.251 -13.534 1.00 90.81 217 ASP A O 1
ATOM 1708 N N . SER A 1 218 ? -4.658 5.029 -13.264 1.00 93.94 218 SER A N 1
ATOM 1709 C CA . SER A 1 218 ? -6.096 4.929 -12.946 1.00 93.94 218 SER A CA 1
ATOM 1710 C C . SER A 1 218 ? -6.291 4.514 -11.494 1.00 93.94 218 SER A C 1
ATOM 1712 O O . SER A 1 218 ? -6.203 3.343 -11.142 1.00 93.94 218 SER A O 1
ATOM 1714 N N . LEU A 1 219 ? -6.575 5.503 -10.648 1.00 94.06 219 LEU A N 1
ATOM 1715 C CA . LEU A 1 219 ? -6.731 5.327 -9.199 1.00 94.06 219 LEU A CA 1
ATOM 1716 C C . LEU A 1 219 ? -8.194 5.159 -8.760 1.00 94.06 219 LEU A C 1
ATOM 1718 O O . LEU A 1 219 ? -8.503 5.229 -7.574 1.00 94.06 219 LEU A O 1
ATOM 1722 N N . ASP A 1 220 ? -9.101 4.972 -9.713 1.00 93.38 220 ASP A N 1
ATOM 1723 C CA . ASP A 1 220 ? -10.554 4.977 -9.514 1.00 93.38 220 ASP A CA 1
ATOM 1724 C C . ASP A 1 220 ? -11.286 3.872 -10.295 1.00 93.38 220 ASP A C 1
ATOM 1726 O O . ASP A 1 220 ? -12.511 3.772 -10.244 1.00 93.38 220 ASP A O 1
ATOM 1730 N N . GLY A 1 221 ? -10.544 3.028 -11.019 1.00 92.19 221 GLY A N 1
ATOM 1731 C CA . GLY A 1 221 ? -11.091 1.874 -11.726 1.00 92.19 221 GLY A CA 1
ATOM 1732 C C . GLY A 1 221 ? -11.754 2.183 -13.071 1.00 92.19 221 GLY A C 1
ATOM 1733 O O . GLY A 1 221 ? -12.338 1.274 -13.664 1.00 92.19 221 GLY A O 1
ATOM 1734 N N . HIS A 1 222 ? -11.658 3.411 -13.601 1.00 94.56 222 HIS A N 1
ATOM 1735 C CA . HIS A 1 222 ? -12.214 3.736 -14.925 1.00 94.56 222 HIS A CA 1
ATOM 1736 C C . HIS A 1 222 ? -11.625 2.869 -16.039 1.00 94.56 222 HIS A C 1
ATOM 1738 O O . HIS A 1 222 ? -12.365 2.345 -16.870 1.00 94.56 222 HIS A O 1
ATOM 1744 N N . LYS A 1 223 ? -10.300 2.683 -16.049 1.00 95.00 223 LYS A N 1
ATOM 1745 C CA . LYS A 1 223 ? -9.615 1.952 -17.124 1.00 95.00 223 LYS A CA 1
ATOM 1746 C C . LYS A 1 223 ? -9.992 0.467 -17.194 1.00 95.00 223 LYS A C 1
ATOM 1748 O O . LYS A 1 223 ? -9.929 -0.118 -18.268 1.00 95.00 223 LYS A O 1
ATOM 1753 N N . ILE A 1 224 ? -10.426 -0.125 -16.084 1.00 92.81 224 ILE A N 1
ATOM 1754 C CA . ILE A 1 224 ? -10.887 -1.523 -15.993 1.00 92.81 224 ILE A CA 1
ATOM 1755 C C . ILE A 1 224 ? -12.417 -1.652 -15.929 1.00 92.81 224 ILE A C 1
ATOM 1757 O O . ILE A 1 224 ? -12.930 -2.753 -15.751 1.00 92.81 224 ILE A O 1
ATOM 1761 N N . GLY A 1 225 ? -13.156 -0.549 -16.085 1.00 94.06 225 GLY A N 1
ATOM 1762 C CA . GLY A 1 225 ? -14.618 -0.564 -16.155 1.00 94.06 225 GLY A CA 1
ATOM 1763 C C . GLY A 1 225 ? -15.328 -0.872 -14.834 1.00 94.06 225 GLY A C 1
ATOM 1764 O O . GLY A 1 225 ? -16.468 -1.325 -14.864 1.00 94.06 225 GLY A O 1
ATOM 1765 N N . ILE A 1 226 ? -14.681 -0.635 -13.687 1.00 93.19 226 ILE A N 1
ATOM 1766 C CA . ILE A 1 226 ? -15.270 -0.878 -12.354 1.00 93.19 226 ILE A CA 1
ATOM 1767 C C . ILE A 1 226 ? -15.508 0.404 -11.550 1.00 93.19 226 ILE A C 1
ATOM 1769 O O . ILE A 1 226 ? -15.793 0.328 -10.356 1.00 93.19 226 ILE A O 1
ATOM 1773 N N . PHE A 1 227 ? -15.372 1.577 -12.176 1.00 94.75 227 PHE A N 1
ATOM 1774 C CA . PHE A 1 227 ? -15.613 2.849 -11.502 1.00 94.75 227 PHE A CA 1
ATOM 1775 C C . PHE A 1 227 ? -16.989 2.868 -10.827 1.00 94.75 227 PHE A C 1
ATOM 1777 O O . PHE A 1 227 ? -18.009 2.516 -11.423 1.00 94.75 227 PHE A O 1
ATOM 1784 N N . HIS A 1 228 ? -17.004 3.325 -9.579 1.00 93.56 228 HIS A N 1
ATOM 1785 C CA . HIS A 1 228 ? -18.218 3.479 -8.799 1.00 93.56 228 HIS A CA 1
ATOM 1786 C C . HIS A 1 228 ? -18.118 4.713 -7.904 1.00 93.56 228 HIS A C 1
ATOM 1788 O O . HIS A 1 228 ? -17.060 4.992 -7.339 1.00 93.56 228 HIS A O 1
ATOM 1794 N N . LEU A 1 229 ? -19.229 5.430 -7.759 1.00 94.19 229 LEU A N 1
ATOM 1795 C CA . LEU A 1 229 ? -19.380 6.549 -6.837 1.00 94.19 229 LEU A CA 1
ATOM 1796 C C . LEU A 1 229 ? -20.431 6.169 -5.796 1.00 94.19 229 LEU A C 1
ATOM 1798 O O . LEU A 1 229 ? -21.602 6.011 -6.135 1.00 94.19 229 LEU A O 1
ATOM 1802 N N . ASP A 1 230 ? -20.006 6.060 -4.541 1.00 92.94 230 ASP A N 1
ATOM 1803 C CA . ASP A 1 230 ? -20.903 5.887 -3.401 1.00 92.94 230 ASP A CA 1
ATOM 1804 C C . ASP A 1 230 ? -21.172 7.242 -2.729 1.00 92.94 230 ASP A C 1
ATOM 1806 O O . ASP A 1 230 ? -20.261 8.049 -2.537 1.00 92.94 230 ASP A O 1
ATOM 1810 N N . GLU A 1 231 ? -22.422 7.499 -2.343 1.00 92.69 231 GLU A N 1
ATOM 1811 C CA . GLU A 1 231 ? -22.844 8.793 -1.786 1.00 92.69 231 GLU A CA 1
ATOM 1812 C C . GLU A 1 231 ? -22.121 9.134 -0.471 1.00 92.69 231 GLU A C 1
ATOM 1814 O O . GLU A 1 231 ? -21.801 10.294 -0.211 1.00 92.69 231 GLU A O 1
ATOM 1819 N N . LYS A 1 232 ? -21.833 8.126 0.361 1.00 90.25 232 LYS A N 1
ATOM 1820 C CA . LYS A 1 232 ? -21.26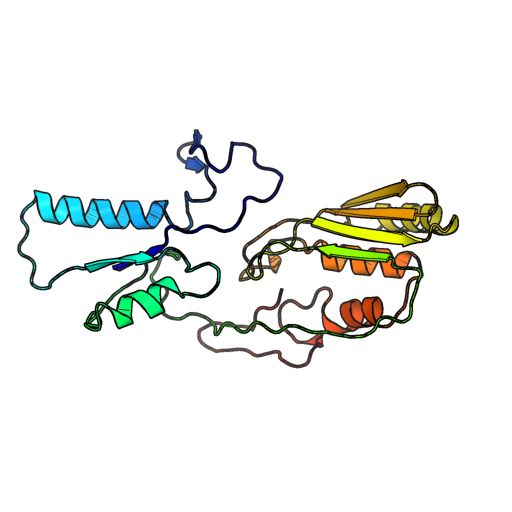2 8.322 1.704 1.00 90.25 232 LYS A CA 1
ATOM 1821 C C . LYS A 1 232 ? -19.743 8.275 1.699 1.00 90.25 232 LYS A C 1
ATOM 1823 O O . LYS A 1 232 ? -19.092 9.009 2.440 1.00 90.25 232 LYS A O 1
ATOM 1828 N N . THR A 1 233 ? -19.183 7.381 0.894 1.00 89.50 233 THR A N 1
ATOM 1829 C CA . THR A 1 233 ? -17.758 7.053 0.892 1.00 89.50 233 THR A CA 1
ATOM 1830 C C . THR A 1 233 ? -17.014 7.571 -0.334 1.00 89.50 233 THR A C 1
ATOM 1832 O O . THR A 1 233 ? -15.786 7.499 -0.348 1.00 89.50 233 THR A O 1
ATOM 1835 N N . THR A 1 234 ? -17.705 8.212 -1.283 1.00 91.00 234 THR A N 1
ATOM 1836 C CA . THR A 1 234 ? -17.170 8.823 -2.515 1.00 91.00 234 THR A CA 1
ATOM 1837 C C . THR A 1 234 ? -16.657 7.794 -3.535 1.00 91.00 234 THR A C 1
ATOM 1839 O O . THR A 1 234 ? -17.084 6.641 -3.527 1.00 91.00 234 THR A O 1
ATOM 1842 N N . ASN A 1 235 ? -15.792 8.215 -4.465 1.00 92.50 235 ASN A N 1
ATOM 1843 C CA . ASN A 1 235 ? -15.281 7.384 -5.558 1.00 92.50 235 ASN A CA 1
ATOM 1844 C C . ASN A 1 235 ? -14.605 6.109 -5.046 1.00 92.50 235 ASN A C 1
ATOM 1846 O O . ASN A 1 235 ? -13.912 6.134 -4.026 1.00 92.50 235 ASN A O 1
ATOM 1850 N N . LEU A 1 236 ? -14.708 5.025 -5.810 1.00 93.19 236 LEU A N 1
ATOM 1851 C CA . LEU A 1 236 ? -13.822 3.873 -5.689 1.00 93.19 236 LEU A CA 1
ATOM 1852 C C . LEU A 1 236 ? -12.355 4.333 -5.690 1.00 93.19 236 LEU A C 1
ATOM 1854 O O . LEU A 1 236 ? -11.986 5.276 -6.388 1.00 93.19 236 LEU A O 1
ATOM 1858 N N . THR A 1 237 ? -11.528 3.668 -4.887 1.00 93.50 237 THR A N 1
ATOM 1859 C CA . THR A 1 237 ? -10.083 3.897 -4.848 1.00 93.50 237 THR A CA 1
ATOM 1860 C C . THR A 1 237 ? -9.379 2.619 -5.277 1.00 93.50 237 THR A C 1
ATOM 1862 O O . THR A 1 237 ? -9.620 1.562 -4.700 1.00 93.50 237 THR A O 1
ATOM 1865 N N . CYS A 1 238 ? -8.518 2.732 -6.280 1.00 91.50 238 CYS A N 1
ATOM 1866 C CA . CYS A 1 238 ? -7.642 1.677 -6.768 1.00 91.50 238 CYS A CA 1
ATOM 1867 C C . CYS A 1 238 ? -6.190 2.109 -6.566 1.00 91.50 238 CYS A C 1
ATOM 1869 O O . CYS A 1 238 ? -5.871 3.294 -6.692 1.00 91.50 238 CYS A O 1
ATOM 1871 N N . GLN A 1 239 ? -5.317 1.148 -6.280 1.00 84.44 239 GLN A N 1
ATOM 1872 C CA . GLN A 1 239 ? -3.876 1.362 -6.264 1.00 84.44 239 GLN A CA 1
ATOM 1873 C C . GLN A 1 239 ? -3.162 0.317 -7.103 1.00 84.44 239 GLN A C 1
ATOM 1875 O O . GLN A 1 239 ? -3.607 -0.851 -7.110 1.00 84.44 239 GLN A O 1
#

pLDDT: mean 93.38, std 3.24, range [78.44, 98.25]

Organism: NCBI:txid428984

Foldseek 3Di:
DEAEDAFADDDPDDPDDQPPWDDDPNAIHHRPCQHPVVLLVVVVVVVVVCVVVVPDDPDDDDYHYHHQPQPDRVRVVVVCVVVVDDDPDDDYSGDDPDDDPDDDDDDDDDDDDDWPDQQWPDKDFDDGPFKATQKIKTKGFDDPLLVVLLVVPPVVDPWDWDWDDDPRIIMIMTGKAMDTQVCCVVIGRRVLSVLVSCVSSVNDTPVSVCCPQQPRPDQQRVSVPPWDQDPRHGGHGHD